Protein AF-A0A531AUN2-F1 (afdb_monomer_lite)

Foldseek 3Di:
DVVVVVVVVCVVPPVPDPDDDDDDPPCVCCVVPCVVLLNDDPPWDFDQAPVRDGQDIGDPVCCVVQVVCSVVVNGRPDPVSVVVSVVVNVVSVVVVVVCVLCVVLCVQQVVCVVVLVLVSNLVSLVSSCVVVVPDLVSLLSNLCSCCASVVVQVPNLVSLVVLLVVLLVCQPVNLVSLQSSLCSLQVPVGPNVSHDPVSSLVSLVSSLVSNCVNPPLPDLDAQLLRRLLSNLSSCLVVPNLVVSLSSLVSSLVRLVDPDDDPPVRSCVSNVSSQQSNQQSVVAWGDDDPDIDHHDPPPPPDDDPDDD

Sequence (307 aa):
EARTKVDAWLTEKFSNLNYRIAFDYTGEMNKLWMDPSSSIGIPTSFVVDRDGHIAFIGHPAELDDVLPKVLNGSWRSSYEAKAADAKRIARNQSIARERSLTRPIYAKLRPAMQDEDWTAALLAIEEGLAVMPESYHFRQIHADLLLHKLRDIKTGLPLMRQLVEDAIDKKFEAMSWMVMALNQLFDPTIDNSHLPHDDRFAMGNELSEQILKLNPPQGDGPLKFRWYIPVAQYYYESGNKDRAIELIEVAIKSLDHPEPMPDHTKQHYLTPLLQALANYTGEPACHADICVAPQNKAFETQNAATS

pLDDT: mean 91.13, std 12.05, range [29.41, 98.81]

Secondary structure (DSSP, 8-state):
-HHHHHHHHHHHH-TT--S-----SSSHHIIIIITTTT--SSS-EEEE-TTSSEEEEE-GGGHHHHHHHHHTT-STTSHHHHHHHHHHHHHHHHHHHHHHHHHHHHHHHHHHHHTT-HHHHHHHHHHHHHH-TT-HHHHHHHHHIIIIIS--HHHHHHHHHHHHHHHHHTGGGGHHHHHHHHHHHH-TTS--TTS-HHHHHHHHHHHHHHHHHHS-TTS--TTHHHHHHHHHHHHHHTT-HHHHHHHHHHHHHHTTSSS---HHHHHHHHHHHHHHHHHHHSS-EEETTEEE-----------SS--

Radius of gyration: 25.32 Å; chains: 1; bounding box: 67×48×65 Å

Structure (mmCIF, N/CA/C/O backbone):
data_AF-A0A531AUN2-F1
#
_entry.id   AF-A0A531AUN2-F1
#
loop_
_atom_site.group_PDB
_atom_site.id
_atom_site.type_symbol
_atom_site.label_atom_id
_atom_site.label_alt_id
_atom_site.label_comp_id
_atom_site.label_asym_id
_atom_site.label_entity_id
_atom_site.label_seq_id
_atom_site.pdbx_PDB_ins_code
_atom_site.Cartn_x
_atom_site.Cartn_y
_atom_site.Cartn_z
_atom_site.occupancy
_atom_site.B_iso_or_equiv
_atom_site.auth_seq_id
_atom_site.auth_comp_id
_atom_site.auth_asym_id
_atom_site.auth_atom_id
_atom_site.pdbx_PDB_model_num
ATOM 1 N N . GLU A 1 1 ? -3.767 -23.428 -28.975 1.00 84.06 1 GLU A N 1
ATOM 2 C CA . GLU A 1 1 ? -4.655 -22.660 -28.076 1.00 84.06 1 GLU A CA 1
ATOM 3 C C . GLU A 1 1 ? -4.077 -21.294 -27.685 1.00 84.06 1 GLU A C 1
ATOM 5 O O . GLU A 1 1 ? -4.699 -20.291 -28.002 1.00 84.06 1 GLU A O 1
ATOM 10 N N . ALA A 1 2 ? -2.890 -21.215 -27.064 1.00 88.00 2 ALA A N 1
ATOM 11 C CA . ALA A 1 2 ? -2.325 -19.941 -26.588 1.00 88.00 2 ALA A CA 1
ATOM 12 C C . ALA A 1 2 ? -2.120 -18.879 -27.689 1.00 88.00 2 ALA A C 1
ATOM 14 O O . ALA A 1 2 ? -2.574 -17.751 -27.531 1.00 88.00 2 ALA A O 1
ATOM 15 N N . ARG A 1 3 ? -1.518 -19.245 -28.832 1.00 89.44 3 ARG A N 1
ATOM 16 C CA . ARG A 1 3 ? -1.349 -18.327 -29.975 1.00 89.44 3 ARG A CA 1
ATOM 17 C C . ARG A 1 3 ? -2.686 -17.770 -30.474 1.00 89.44 3 ARG A C 1
ATOM 19 O O . ARG A 1 3 ? -2.818 -16.568 -30.622 1.00 89.44 3 ARG A O 1
ATOM 26 N N . THR A 1 4 ? -3.694 -18.626 -30.637 1.00 92.62 4 THR A N 1
ATOM 27 C CA . THR A 1 4 ? -5.041 -18.217 -31.068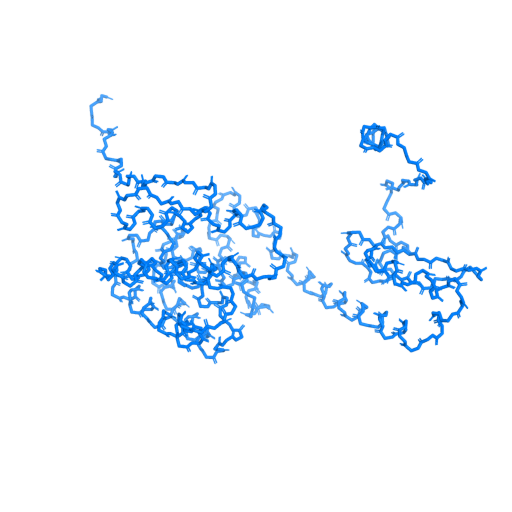 1.00 92.62 4 THR A CA 1
ATOM 28 C C . THR A 1 4 ? -5.669 -17.195 -30.118 1.00 92.62 4 THR A C 1
ATOM 30 O O . THR A 1 4 ? -6.313 -16.258 -30.575 1.00 92.62 4 THR A O 1
ATOM 33 N N . LYS A 1 5 ? -5.456 -17.338 -28.800 1.00 92.50 5 LYS A N 1
ATOM 34 C CA . LYS A 1 5 ? -5.916 -16.354 -27.804 1.00 92.50 5 LYS A CA 1
ATOM 35 C C . LYS A 1 5 ? -5.206 -15.008 -27.963 1.00 92.50 5 LYS A C 1
ATOM 37 O O . LYS A 1 5 ? -5.863 -13.975 -27.892 1.00 92.50 5 LYS A O 1
ATOM 42 N N . VAL A 1 6 ? -3.893 -15.018 -28.203 1.00 90.56 6 VAL A N 1
ATOM 43 C CA . VAL A 1 6 ? -3.118 -13.792 -28.461 1.00 90.56 6 VAL A CA 1
ATOM 44 C C . VAL A 1 6 ? -3.586 -13.115 -29.748 1.00 90.56 6 VAL A C 1
ATOM 46 O O . VAL A 1 6 ? -3.849 -11.920 -29.730 1.00 90.56 6 VAL A O 1
ATOM 49 N N . ASP A 1 7 ? -3.766 -13.867 -30.833 1.00 89.94 7 ASP A N 1
ATOM 50 C CA . ASP A 1 7 ? -4.209 -13.323 -32.122 1.00 89.94 7 ASP A CA 1
ATOM 51 C C . ASP A 1 7 ? -5.606 -12.683 -32.021 1.00 89.94 7 ASP A C 1
ATOM 53 O O . ASP A 1 7 ? -5.831 -11.581 -32.529 1.00 89.94 7 ASP A O 1
ATOM 57 N N . ALA A 1 8 ? -6.534 -13.340 -31.315 1.00 92.56 8 ALA A N 1
ATOM 58 C CA . ALA A 1 8 ? -7.863 -12.795 -31.045 1.00 92.56 8 ALA A CA 1
ATOM 59 C C . ALA A 1 8 ? -7.787 -11.499 -30.223 1.00 92.56 8 ALA A C 1
ATOM 61 O O . ALA A 1 8 ? -8.400 -10.499 -30.594 1.00 92.56 8 ALA A O 1
ATOM 62 N N . TRP A 1 9 ? -6.983 -11.489 -29.155 1.00 92.06 9 TRP A N 1
ATOM 63 C CA . TRP A 1 9 ? -6.788 -10.311 -28.310 1.00 92.06 9 TRP A CA 1
ATOM 64 C C . TRP A 1 9 ? -6.162 -9.137 -29.074 1.00 92.06 9 TRP A C 1
ATOM 66 O O . TRP A 1 9 ? -6.610 -8.003 -28.929 1.00 92.06 9 TRP A O 1
ATOM 76 N N . LEU A 1 10 ? -5.167 -9.396 -29.928 1.00 90.81 10 LEU A N 1
ATOM 77 C CA . LEU A 1 10 ? -4.550 -8.372 -30.775 1.00 90.81 10 LEU A CA 1
ATOM 78 C C . LEU A 1 10 ? -5.550 -7.788 -31.775 1.00 90.81 10 LEU A C 1
ATOM 80 O O . LEU A 1 10 ? -5.600 -6.574 -31.937 1.00 90.81 10 LEU A O 1
ATOM 84 N N . THR A 1 11 ? -6.371 -8.637 -32.397 1.00 89.00 11 THR A N 1
ATOM 85 C CA . THR A 1 11 ? -7.409 -8.202 -33.346 1.00 89.00 11 THR A CA 1
ATOM 86 C C . THR A 1 11 ? -8.459 -7.326 -32.662 1.00 89.00 11 THR A C 1
ATOM 88 O O . THR A 1 11 ? -8.881 -6.317 -33.221 1.00 89.00 11 THR A O 1
ATOM 91 N N . GLU A 1 12 ? -8.861 -7.688 -31.441 1.00 92.62 12 GLU A N 1
ATOM 92 C CA . GLU A 1 12 ? -9.847 -6.940 -30.660 1.00 92.62 12 GLU A CA 1
ATOM 93 C C . GLU A 1 12 ? -9.293 -5.602 -30.146 1.00 92.62 12 GLU A C 1
ATOM 95 O O . GLU A 1 12 ? -9.964 -4.576 -30.240 1.00 92.62 12 GLU A O 1
ATOM 100 N N . LYS A 1 13 ? -8.080 -5.600 -29.575 1.00 91.06 13 LYS A N 1
ATOM 101 C CA . LYS A 1 13 ? -7.521 -4.425 -28.885 1.00 91.06 13 LYS A CA 1
ATOM 102 C C . LYS A 1 13 ? -6.736 -3.486 -29.795 1.00 91.06 13 LYS A C 1
ATOM 104 O O . LYS A 1 13 ? -6.626 -2.304 -29.480 1.00 91.06 13 LYS A O 1
ATOM 109 N N . PHE A 1 14 ? -6.194 -3.986 -30.903 1.00 87.50 14 PHE A N 1
ATOM 110 C CA . PHE A 1 14 ? -5.303 -3.229 -31.779 1.00 87.50 14 PHE A CA 1
ATOM 111 C C . PHE A 1 14 ? -5.610 -3.494 -33.256 1.00 87.50 14 PHE A C 1
ATOM 113 O O . PHE A 1 14 ? -4.821 -4.091 -33.988 1.00 87.50 14 PHE A O 1
ATOM 120 N N . SER A 1 15 ? -6.745 -2.974 -33.725 1.00 81.50 15 SER A N 1
ATOM 121 C CA . SER A 1 15 ? -7.186 -3.127 -35.118 1.00 81.50 15 SER A CA 1
ATOM 122 C C . SER A 1 15 ? -6.219 -2.530 -36.158 1.00 81.50 15 SER A C 1
ATOM 124 O O . SER A 1 15 ? -6.295 -2.890 -37.327 1.00 81.50 15 SER A O 1
ATOM 126 N N . ASN A 1 16 ? -5.302 -1.644 -35.739 1.00 84.69 16 ASN A N 1
ATOM 127 C CA . ASN A 1 16 ? -4.365 -0.907 -36.599 1.00 84.69 16 ASN A CA 1
ATOM 128 C C . ASN A 1 16 ? -2.884 -1.120 -36.207 1.00 84.69 16 ASN A C 1
ATOM 130 O O . ASN A 1 16 ? -2.108 -0.165 -36.159 1.00 84.69 16 ASN A O 1
ATOM 134 N N . LEU A 1 17 ? -2.473 -2.353 -35.893 1.00 82.62 17 LEU A N 1
ATOM 135 C CA . LEU A 1 17 ? -1.061 -2.673 -35.628 1.00 82.62 17 LEU A CA 1
ATOM 136 C C . LEU A 1 17 ? -0.179 -2.377 -36.848 1.00 82.62 17 LEU A C 1
ATOM 138 O O . LEU A 1 17 ? -0.342 -2.972 -37.910 1.00 82.62 17 LEU A O 1
ATOM 142 N N . ASN A 1 18 ? 0.802 -1.491 -36.677 1.00 87.00 18 ASN A N 1
ATOM 143 C CA . ASN A 1 18 ? 1.755 -1.103 -37.721 1.00 87.00 18 ASN A CA 1
ATOM 144 C C . ASN A 1 18 ? 3.151 -1.733 -37.543 1.00 87.00 18 ASN A C 1
ATOM 146 O O . ASN A 1 18 ? 4.083 -1.382 -38.265 1.00 87.00 18 ASN A O 1
ATOM 150 N N . TYR A 1 19 ? 3.305 -2.671 -36.606 1.00 85.31 19 TYR A N 1
ATOM 151 C CA . TYR A 1 19 ? 4.543 -3.414 -36.370 1.00 85.31 19 TYR A CA 1
ATOM 152 C C . TYR A 1 19 ? 4.280 -4.915 -36.237 1.00 85.31 19 TYR A C 1
ATOM 154 O O . TYR A 1 19 ? 3.175 -5.364 -35.934 1.00 85.31 19 TYR A O 1
ATOM 162 N N . ARG A 1 20 ? 5.322 -5.713 -36.494 1.00 89.38 20 ARG A N 1
ATOM 163 C CA . ARG A 1 20 ? 5.255 -7.175 -36.394 1.00 89.38 20 ARG A CA 1
ATOM 164 C C . ARG A 1 20 ? 5.320 -7.599 -34.934 1.00 89.38 20 ARG A C 1
ATOM 166 O O . ARG A 1 20 ? 6.174 -7.120 -34.193 1.00 89.38 20 ARG A O 1
ATOM 173 N N . ILE A 1 21 ? 4.475 -8.553 -34.561 1.00 88.88 21 ILE A N 1
ATOM 174 C CA . ILE A 1 21 ? 4.482 -9.162 -33.233 1.00 88.88 21 ILE A CA 1
ATOM 175 C C . ILE A 1 21 ? 4.991 -10.594 -33.351 1.00 88.88 21 ILE A C 1
ATOM 177 O O . ILE A 1 21 ? 4.499 -11.384 -34.158 1.00 88.88 21 ILE A O 1
ATOM 181 N N . ALA A 1 22 ? 5.991 -10.918 -32.537 1.00 89.06 22 ALA A N 1
ATOM 182 C CA . ALA A 1 22 ? 6.443 -12.282 -32.312 1.00 89.06 22 ALA A CA 1
ATOM 183 C C . ALA A 1 22 ? 5.878 -12.792 -30.981 1.00 89.06 22 ALA A C 1
ATOM 185 O O . ALA A 1 22 ? 5.665 -12.022 -30.047 1.00 89.06 22 ALA A O 1
ATOM 186 N N . PHE A 1 23 ? 5.645 -14.099 -30.901 1.00 90.12 23 PHE A N 1
ATOM 187 C CA . PHE A 1 23 ? 5.099 -14.759 -29.720 1.00 90.12 23 PHE A CA 1
ATOM 188 C C . PHE A 1 23 ? 6.003 -15.923 -29.326 1.00 90.12 23 PHE A C 1
ATOM 190 O O . PHE A 1 23 ? 6.256 -16.805 -30.148 1.00 90.12 23 PHE A O 1
ATOM 197 N N . ASP A 1 24 ? 6.450 -15.925 -28.073 1.00 90.81 24 ASP A N 1
ATOM 198 C CA . ASP A 1 24 ? 7.184 -17.025 -27.458 1.00 90.81 24 ASP A CA 1
ATOM 199 C C . ASP A 1 24 ? 6.307 -17.702 -26.399 1.00 90.81 24 ASP A C 1
ATOM 201 O O . ASP A 1 24 ? 5.941 -17.094 -25.395 1.00 90.81 24 ASP A O 1
ATOM 205 N N . TYR A 1 25 ? 5.977 -18.972 -26.631 1.00 90.00 25 TYR A N 1
ATOM 206 C CA . TYR A 1 25 ? 5.256 -19.816 -25.672 1.00 90.00 25 TYR A CA 1
ATOM 207 C C . TYR A 1 25 ? 6.188 -20.698 -24.832 1.00 90.00 25 TYR A C 1
ATOM 209 O O . TYR A 1 25 ? 5.785 -21.247 -23.812 1.00 90.00 25 TYR A O 1
ATOM 217 N N . THR A 1 26 ? 7.427 -20.866 -25.286 1.00 91.25 26 THR A N 1
ATOM 218 C CA . THR A 1 26 ? 8.419 -21.778 -24.706 1.00 91.25 26 THR A CA 1
ATOM 219 C C . THR A 1 26 ? 9.201 -21.161 -23.548 1.00 91.25 26 THR A C 1
ATOM 221 O O . THR A 1 26 ? 9.809 -21.886 -22.761 1.00 91.25 26 THR A O 1
ATOM 224 N N . GLY A 1 27 ? 9.159 -19.832 -23.417 1.00 90.19 27 GLY A N 1
ATOM 225 C CA . GLY A 1 27 ? 9.903 -19.080 -22.406 1.00 90.19 27 GLY A CA 1
ATOM 226 C C . GLY A 1 27 ? 11.381 -18.900 -22.757 1.00 90.19 27 GLY A C 1
ATOM 227 O O . GLY A 1 27 ? 12.173 -18.498 -21.903 1.00 90.19 27 GLY A O 1
ATOM 228 N N . GLU A 1 28 ? 11.766 -19.188 -23.999 1.00 93.44 28 GLU A N 1
ATOM 229 C CA . GLU A 1 28 ? 13.132 -19.033 -24.493 1.00 93.44 28 GLU A CA 1
ATOM 230 C C . GLU A 1 28 ? 13.556 -17.563 -24.519 1.00 93.44 28 GLU A C 1
ATOM 232 O O . GLU A 1 28 ? 14.693 -17.253 -24.180 1.00 93.44 28 GLU A O 1
ATOM 237 N N . MET A 1 29 ? 12.642 -16.629 -24.797 1.00 91.25 29 MET A N 1
ATOM 238 C CA . MET A 1 29 ? 12.935 -15.197 -24.702 1.00 91.25 29 MET A CA 1
ATOM 239 C C . MET A 1 29 ? 13.234 -14.784 -23.261 1.00 91.25 29 MET A C 1
ATOM 241 O O . MET A 1 29 ? 14.128 -13.976 -23.026 1.00 91.25 29 MET A O 1
ATOM 245 N N . ASN A 1 30 ? 12.553 -15.373 -22.274 1.00 90.31 30 ASN A N 1
ATOM 246 C CA . ASN A 1 30 ? 12.884 -15.100 -20.880 1.00 90.31 30 ASN A CA 1
ATOM 247 C C . ASN A 1 30 ? 14.304 -15.588 -20.543 1.00 90.31 30 ASN A C 1
ATOM 249 O O . ASN A 1 30 ? 15.112 -14.821 -20.029 1.00 90.31 30 ASN A O 1
ATOM 253 N N . LYS A 1 31 ? 14.635 -16.833 -20.901 1.00 91.75 31 LYS A N 1
ATOM 254 C CA . LYS A 1 31 ? 15.943 -17.433 -20.587 1.00 91.75 31 LYS A CA 1
ATOM 255 C C . LYS A 1 31 ? 17.111 -16.810 -21.349 1.00 91.75 31 LYS A C 1
ATOM 257 O O . LYS A 1 31 ? 18.198 -16.684 -20.800 1.00 91.75 31 LYS A O 1
ATOM 262 N N . LEU A 1 32 ? 16.921 -16.492 -22.628 1.00 93.19 32 LEU A N 1
ATOM 263 C CA . LEU A 1 32 ? 18.005 -16.069 -23.521 1.00 93.19 32 LEU A CA 1
ATOM 264 C C . LEU A 1 32 ? 18.180 -14.550 -23.564 1.00 93.19 32 LEU A C 1
ATOM 266 O O . LEU A 1 32 ? 19.261 -14.085 -23.914 1.00 93.19 32 LEU A O 1
ATOM 270 N N . TRP A 1 33 ? 17.145 -13.782 -23.211 1.00 92.31 33 TRP A N 1
ATOM 271 C CA . TRP A 1 33 ? 17.197 -12.319 -23.235 1.00 92.31 33 TRP A CA 1
ATOM 272 C C . TRP A 1 33 ? 17.037 -11.715 -21.848 1.00 92.31 33 TRP A C 1
ATOM 274 O O . TRP A 1 33 ? 17.918 -10.976 -21.418 1.00 92.31 33 TRP A O 1
ATOM 284 N N . MET A 1 34 ? 15.954 -12.040 -21.136 1.00 92.00 34 MET A N 1
ATOM 285 C CA . MET A 1 34 ? 15.626 -11.376 -19.868 1.00 92.00 34 MET A CA 1
ATOM 286 C C . MET A 1 34 ? 16.611 -11.727 -18.749 1.00 92.00 34 MET A C 1
ATOM 288 O O . MET A 1 34 ? 17.132 -10.820 -18.094 1.00 92.00 34 MET A O 1
ATOM 292 N N . ASP A 1 35 ? 16.904 -13.017 -18.554 1.00 89.62 35 ASP A N 1
ATOM 293 C CA . ASP A 1 35 ? 17.814 -13.457 -17.491 1.00 89.62 35 ASP A CA 1
ATOM 294 C C . ASP A 1 35 ? 19.244 -12.907 -17.708 1.00 89.62 35 ASP A C 1
ATOM 296 O O . ASP A 1 35 ? 19.774 -12.266 -16.792 1.00 89.62 35 ASP A O 1
ATOM 300 N N . PRO A 1 36 ? 19.867 -13.027 -18.905 1.00 92.12 36 PRO A N 1
ATOM 301 C CA . PRO A 1 36 ? 21.216 -12.510 -19.140 1.00 92.12 36 PRO A CA 1
ATOM 302 C C . PRO A 1 36 ? 21.294 -10.984 -19.073 1.00 92.12 36 PRO A C 1
ATOM 304 O O . PRO A 1 36 ? 22.311 -10.440 -18.643 1.00 92.12 36 PRO A O 1
ATOM 307 N N . SER A 1 37 ? 20.223 -10.269 -19.439 1.00 91.88 37 SER A N 1
ATOM 308 C CA . SER A 1 37 ? 20.186 -8.809 -19.335 1.00 91.88 37 SER A CA 1
ATOM 309 C C . SER A 1 37 ? 19.903 -8.301 -17.922 1.00 91.88 37 SER A C 1
ATOM 311 O O . SER A 1 37 ? 19.806 -7.085 -17.732 1.00 91.88 37 SER A O 1
ATOM 313 N N . SER A 1 38 ? 19.737 -9.186 -16.930 1.00 89.75 38 SER A N 1
ATOM 314 C CA . SER A 1 38 ? 19.253 -8.835 -15.588 1.00 89.75 38 SER A CA 1
ATOM 315 C C . SER A 1 38 ? 17.926 -8.065 -15.636 1.00 89.75 38 SER A C 1
ATOM 317 O O . SER A 1 38 ? 17.735 -7.116 -14.880 1.00 89.75 38 SER A O 1
ATOM 319 N N . SER A 1 39 ? 17.020 -8.398 -16.557 1.00 90.44 39 SER A N 1
ATOM 320 C CA . SER A 1 39 ? 15.706 -7.753 -16.682 1.00 90.44 39 SER A CA 1
ATOM 321 C C . SER A 1 39 ? 14.644 -8.564 -15.943 1.00 90.44 39 SER A C 1
ATOM 323 O O . SER A 1 39 ? 14.504 -9.759 -16.157 1.00 90.44 39 SER A O 1
ATOM 325 N N . ILE A 1 40 ? 13.895 -7.912 -15.051 1.00 83.62 40 ILE A N 1
ATOM 326 C CA . ILE A 1 40 ? 13.055 -8.596 -14.043 1.00 83.62 40 ILE A CA 1
ATOM 327 C C . ILE A 1 40 ? 11.558 -8.250 -14.165 1.00 83.62 40 ILE A C 1
ATOM 329 O O . ILE A 1 40 ? 10.710 -8.858 -13.500 1.00 83.62 40 ILE A O 1
ATOM 333 N N . GLY A 1 41 ? 11.218 -7.260 -14.995 1.00 82.44 41 GLY A N 1
ATOM 334 C CA . GLY A 1 41 ? 9.868 -6.715 -15.121 1.00 82.44 41 GLY A CA 1
ATOM 335 C C . GLY A 1 41 ? 9.413 -6.558 -16.569 1.00 82.44 41 GLY A C 1
ATOM 336 O O . GLY A 1 41 ? 10.220 -6.494 -17.493 1.00 82.44 41 GLY A O 1
ATOM 337 N N . ILE A 1 42 ? 8.097 -6.483 -16.744 1.00 86.56 42 ILE A N 1
ATOM 338 C CA . ILE A 1 42 ? 7.427 -6.187 -18.012 1.00 86.56 42 ILE A CA 1
ATOM 339 C C . ILE A 1 42 ? 6.660 -4.865 -17.816 1.00 86.56 42 ILE A C 1
ATOM 341 O O . ILE A 1 42 ? 6.071 -4.692 -16.746 1.00 86.56 42 ILE A O 1
ATOM 345 N N . PRO A 1 43 ? 6.644 -3.952 -18.806 1.00 92.00 43 PRO A N 1
ATOM 346 C CA . PRO A 1 43 ? 7.308 -4.062 -20.108 1.00 92.00 43 PRO A CA 1
ATOM 347 C C . PRO A 1 43 ? 8.816 -3.745 -20.055 1.00 92.00 43 PRO A C 1
ATOM 349 O O . PRO A 1 43 ? 9.259 -2.903 -19.279 1.00 92.00 43 PRO A O 1
ATOM 352 N N . THR A 1 44 ? 9.595 -4.418 -20.909 1.00 94.19 44 THR A N 1
ATOM 353 C CA . THR A 1 44 ? 11.027 -4.155 -21.144 1.00 94.19 44 THR A CA 1
ATOM 354 C C . THR A 1 44 ? 11.276 -4.090 -22.648 1.00 94.19 44 THR A C 1
ATOM 356 O O . THR A 1 44 ? 10.863 -4.983 -23.386 1.00 94.19 44 THR A O 1
ATOM 359 N N . SER A 1 45 ? 11.975 -3.051 -23.089 1.00 94.94 45 SER A N 1
ATOM 360 C CA . SER A 1 45 ? 12.399 -2.832 -24.468 1.00 94.94 45 SER A CA 1
ATOM 361 C C . SER A 1 45 ? 13.872 -3.174 -24.642 1.00 94.94 45 SER A C 1
ATOM 363 O O . SER A 1 45 ? 14.685 -2.863 -23.774 1.00 94.94 45 SER A O 1
ATOM 365 N N . PHE A 1 46 ? 14.212 -3.743 -25.797 1.00 95.94 46 PHE A N 1
ATOM 366 C CA . PHE A 1 46 ? 15.582 -3.908 -26.280 1.00 95.94 46 PHE A CA 1
ATOM 367 C C . PHE A 1 46 ? 15.704 -3.151 -27.602 1.00 95.94 46 PHE A C 1
ATOM 369 O O . PHE A 1 46 ? 14.933 -3.402 -28.528 1.00 95.94 46 PHE A O 1
ATOM 376 N N . VAL A 1 47 ? 16.652 -2.222 -27.698 1.00 96.06 47 VAL A N 1
ATOM 377 C CA . VAL A 1 47 ? 16.912 -1.461 -28.928 1.00 96.06 47 VAL A CA 1
ATOM 378 C C . VAL A 1 47 ? 18.190 -1.981 -29.560 1.00 96.06 47 VAL A C 1
ATOM 380 O O . VAL A 1 47 ? 19.247 -1.953 -28.931 1.00 96.06 47 VAL A O 1
ATOM 383 N N . VAL A 1 48 ? 18.088 -2.423 -30.811 1.00 95.00 48 VAL A N 1
ATOM 384 C CA . VAL A 1 48 ? 19.229 -2.793 -31.654 1.00 95.00 48 VAL A CA 1
ATOM 385 C C . VAL A 1 48 ? 19.539 -1.615 -32.575 1.00 95.00 48 VAL A C 1
ATOM 387 O O . VAL A 1 48 ? 18.639 -1.108 -33.245 1.00 95.00 48 VAL A O 1
ATOM 390 N N . ASP A 1 49 ? 20.786 -1.151 -32.590 1.00 94.38 49 ASP A N 1
ATOM 391 C CA . ASP A 1 49 ? 21.210 -0.051 -33.458 1.00 94.38 49 ASP A CA 1
ATOM 392 C C . ASP A 1 49 ? 21.573 -0.505 -34.883 1.00 94.38 49 ASP A C 1
ATOM 394 O O . ASP A 1 49 ? 21.512 -1.683 -35.237 1.00 94.38 49 ASP A O 1
ATOM 398 N N . ARG A 1 50 ? 21.967 0.462 -35.721 1.00 92.75 50 ARG A N 1
ATOM 399 C CA . ARG A 1 50 ? 22.357 0.239 -37.123 1.00 92.75 50 ARG A CA 1
ATOM 400 C C . ARG A 1 50 ? 23.539 -0.716 -37.310 1.00 92.75 50 ARG A C 1
ATOM 402 O O . ARG A 1 50 ? 23.679 -1.271 -38.393 1.00 92.75 50 ARG A O 1
ATOM 409 N N . ASP A 1 51 ? 24.374 -0.881 -36.286 1.00 92.50 51 ASP A N 1
ATOM 410 C CA . ASP A 1 51 ? 25.546 -1.754 -36.333 1.00 92.50 51 ASP A CA 1
ATOM 411 C C . ASP A 1 51 ? 25.200 -3.163 -35.817 1.00 92.50 51 ASP A C 1
ATOM 413 O O . ASP A 1 51 ? 26.092 -3.994 -35.664 1.00 92.50 51 ASP A O 1
ATOM 417 N N . GLY A 1 52 ? 23.926 -3.432 -35.506 1.00 93.94 52 GLY A N 1
ATOM 418 C CA . GLY A 1 52 ? 23.463 -4.716 -34.987 1.00 93.94 52 GLY A CA 1
ATOM 419 C C . GLY A 1 52 ? 23.759 -4.938 -33.502 1.00 93.94 52 GLY A C 1
ATOM 420 O O . GLY A 1 52 ? 23.663 -6.072 -33.036 1.00 93.94 52 GLY A O 1
ATOM 421 N N . HIS A 1 53 ? 24.108 -3.891 -32.747 1.00 93.81 53 HIS A N 1
ATOM 422 C CA . HIS A 1 53 ? 24.415 -4.001 -31.318 1.00 93.81 53 HIS A CA 1
ATOM 423 C C . HIS A 1 53 ? 23.227 -3.572 -30.456 1.00 93.81 53 HIS A C 1
ATOM 425 O O . HIS A 1 53 ? 22.447 -2.701 -30.840 1.00 93.81 53 HIS A O 1
ATOM 431 N N . ILE A 1 54 ? 23.110 -4.144 -29.254 1.00 94.62 54 ILE A N 1
ATOM 432 C CA . ILE A 1 54 ? 22.151 -3.663 -28.254 1.00 94.62 54 ILE A CA 1
ATOM 433 C C . ILE A 1 54 ? 22.607 -2.286 -27.769 1.00 94.62 54 ILE A C 1
ATOM 435 O O . ILE A 1 54 ? 23.634 -2.156 -27.105 1.00 94.62 54 ILE A O 1
ATOM 439 N N . ALA A 1 55 ? 21.837 -1.259 -28.111 1.00 96.06 55 ALA A N 1
ATOM 440 C CA . ALA A 1 55 ? 22.095 0.120 -27.722 1.00 96.06 55 ALA A CA 1
ATOM 441 C C . ALA A 1 55 ? 21.355 0.515 -26.439 1.00 96.06 55 ALA A C 1
ATOM 443 O O . ALA A 1 55 ? 21.791 1.430 -25.745 1.00 96.06 55 ALA A O 1
ATOM 444 N N . PHE A 1 56 ? 20.248 -0.153 -26.110 1.00 96.69 56 PHE A N 1
ATOM 445 C CA . PHE A 1 56 ? 19.465 0.141 -24.911 1.00 96.69 56 PHE A CA 1
ATOM 446 C C . PHE A 1 56 ? 18.652 -1.067 -24.445 1.00 96.69 56 PHE A C 1
ATOM 448 O O . PHE A 1 56 ? 18.123 -1.821 -25.264 1.00 96.69 56 PHE A O 1
ATOM 455 N N . ILE A 1 57 ? 18.526 -1.200 -23.123 1.00 96.44 57 ILE A N 1
ATOM 456 C CA . ILE A 1 57 ? 17.606 -2.109 -22.438 1.00 96.44 57 ILE A CA 1
ATOM 457 C C . ILE A 1 57 ? 16.925 -1.295 -21.337 1.00 96.44 57 ILE A C 1
ATOM 459 O O . ILE A 1 57 ? 17.624 -0.713 -20.512 1.00 96.44 57 ILE A O 1
ATOM 463 N N . GLY A 1 58 ? 15.595 -1.255 -21.286 1.00 94.19 58 GLY A N 1
ATOM 464 C CA . GLY A 1 58 ? 14.888 -0.465 -20.269 1.00 94.19 58 GLY A CA 1
ATOM 465 C C . GLY A 1 58 ? 13.387 -0.355 -20.503 1.00 94.19 58 GLY A C 1
ATOM 466 O O . GLY A 1 58 ? 12.826 -1.111 -21.296 1.00 94.19 58 GLY A O 1
ATOM 467 N N . HIS A 1 59 ? 12.714 0.545 -19.789 1.00 93.88 59 HIS A N 1
ATOM 468 C CA . HIS A 1 59 ? 11.266 0.691 -19.903 1.00 93.88 59 HIS A CA 1
ATOM 469 C C . HIS A 1 59 ? 10.895 1.390 -21.228 1.00 93.88 59 HIS A C 1
ATOM 471 O O . HIS A 1 59 ? 11.567 2.345 -21.616 1.00 93.88 59 HIS A O 1
ATOM 477 N N . PRO A 1 60 ? 9.814 0.987 -21.929 1.00 93.44 60 PRO A N 1
ATOM 478 C CA . PRO A 1 60 ? 9.411 1.622 -23.187 1.00 93.44 60 PRO A CA 1
ATOM 479 C C . PRO A 1 60 ? 9.169 3.133 -23.097 1.00 93.44 60 PRO A C 1
ATOM 481 O O . PRO A 1 60 ? 9.384 3.831 -24.077 1.00 93.44 60 PRO A O 1
ATOM 484 N N . ALA A 1 61 ? 8.760 3.643 -21.932 1.00 94.12 61 ALA A N 1
ATOM 485 C CA . ALA A 1 61 ? 8.559 5.083 -21.721 1.00 94.12 61 ALA A CA 1
ATOM 486 C C . ALA A 1 61 ? 9.849 5.916 -21.860 1.00 94.12 61 ALA A C 1
ATOM 488 O O . ALA A 1 61 ? 9.771 7.123 -22.029 1.00 94.12 61 ALA A O 1
ATOM 489 N N . GLU A 1 62 ? 11.025 5.289 -21.794 1.00 94.44 62 GLU A N 1
ATOM 490 C CA . GLU A 1 62 ? 12.321 5.960 -21.967 1.00 94.44 62 GLU A CA 1
ATOM 491 C C . GLU A 1 62 ? 12.718 6.077 -23.454 1.00 94.44 62 GLU A C 1
ATOM 493 O O . GLU A 1 62 ? 13.710 6.723 -23.791 1.00 94.44 62 GLU A O 1
ATOM 498 N N . LEU A 1 63 ? 11.980 5.433 -24.369 1.00 95.75 63 LEU A N 1
ATOM 499 C CA . LEU A 1 63 ? 12.376 5.348 -25.777 1.00 95.75 63 LEU A CA 1
ATOM 500 C C . LEU A 1 63 ? 12.322 6.692 -26.508 1.00 95.75 63 LEU A C 1
ATOM 502 O O . LEU A 1 63 ? 13.157 6.903 -27.386 1.00 95.75 63 LEU A O 1
ATOM 506 N N . ASP A 1 64 ? 11.411 7.595 -26.146 1.00 96.19 64 ASP A N 1
ATOM 507 C CA . ASP A 1 64 ? 11.313 8.919 -26.779 1.00 96.19 64 ASP A CA 1
ATOM 508 C C . ASP A 1 64 ? 12.595 9.744 -26.572 1.00 96.19 64 ASP A C 1
ATOM 510 O O . ASP A 1 64 ? 13.044 10.440 -27.486 1.00 96.19 64 ASP A O 1
ATOM 514 N N . ASP A 1 65 ? 13.253 9.578 -25.421 1.00 94.81 65 ASP A N 1
ATOM 515 C CA . ASP A 1 65 ? 14.526 10.231 -25.106 1.00 94.81 65 ASP A CA 1
ATOM 516 C C . ASP A 1 65 ? 15.730 9.503 -25.729 1.00 94.81 65 ASP A C 1
ATOM 518 O O . ASP A 1 65 ? 16.711 10.125 -26.157 1.00 94.81 65 ASP A O 1
ATOM 522 N N . VAL A 1 66 ? 15.680 8.168 -25.774 1.00 96.31 66 VAL A N 1
ATOM 523 C CA . VAL A 1 66 ? 16.810 7.320 -26.186 1.00 96.31 66 VAL A CA 1
ATOM 524 C C . VAL A 1 66 ? 16.918 7.194 -27.707 1.00 96.31 66 VAL A C 1
ATOM 526 O O . VAL A 1 66 ? 18.021 7.290 -28.256 1.00 96.31 66 VAL A O 1
ATOM 529 N N . LEU A 1 67 ? 15.807 6.988 -28.420 1.00 96.81 67 LEU A N 1
ATOM 530 C CA . LEU A 1 67 ? 15.819 6.685 -29.856 1.00 96.81 67 LEU A CA 1
ATOM 531 C C . LEU A 1 67 ? 16.487 7.778 -30.708 1.00 96.81 67 LEU A C 1
ATOM 533 O O . LEU A 1 67 ? 17.321 7.413 -31.543 1.00 96.81 67 LEU A O 1
ATOM 537 N N . PRO A 1 68 ? 16.247 9.091 -30.508 1.00 97.19 68 PRO A N 1
ATOM 538 C CA . PRO A 1 68 ? 16.945 10.130 -31.269 1.00 97.19 68 PRO A CA 1
ATOM 539 C C . PRO A 1 68 ? 18.473 10.072 -31.105 1.00 97.19 68 PRO A C 1
ATOM 541 O O . PRO A 1 68 ? 19.215 10.267 -32.071 1.00 97.19 68 PRO A O 1
ATOM 544 N N . LYS A 1 69 ? 18.954 9.744 -29.897 1.00 96.19 69 LYS A N 1
ATOM 545 C CA . LYS A 1 69 ? 20.386 9.622 -29.574 1.00 96.19 69 LYS A CA 1
ATOM 546 C C . LYS A 1 69 ? 21.004 8.351 -30.162 1.00 96.19 69 LYS A C 1
ATOM 548 O O . LYS A 1 69 ? 22.168 8.339 -30.564 1.00 96.19 69 LYS A O 1
ATOM 553 N N . VAL A 1 70 ? 20.234 7.267 -30.243 1.00 96.69 70 VAL A N 1
ATOM 554 C CA . VAL A 1 70 ? 20.652 6.050 -30.955 1.00 96.69 70 VAL A CA 1
ATOM 555 C C . VAL A 1 70 ? 20.745 6.334 -32.457 1.00 96.69 70 VAL A C 1
ATOM 557 O O . VAL A 1 70 ? 21.756 6.023 -33.087 1.00 96.69 70 VAL A O 1
ATOM 560 N N . LEU A 1 71 ? 19.738 7.004 -33.026 1.00 95.25 71 LEU A N 1
ATOM 561 C CA . LEU A 1 71 ? 19.674 7.347 -34.448 1.00 95.25 71 LEU A CA 1
ATOM 562 C C . LEU A 1 71 ? 20.745 8.347 -34.887 1.00 95.25 71 LEU A C 1
ATOM 564 O O . LEU A 1 71 ? 21.163 8.308 -36.037 1.00 95.25 71 LEU A O 1
ATOM 568 N N . ASN A 1 72 ? 21.239 9.230 -34.027 1.00 94.56 72 ASN A N 1
ATOM 569 C CA . ASN A 1 72 ? 22.357 10.110 -34.388 1.00 94.56 72 ASN A CA 1
ATOM 570 C C . ASN A 1 72 ? 23.737 9.513 -34.032 1.00 94.56 72 ASN A C 1
ATOM 572 O O . ASN A 1 72 ? 24.761 10.119 -34.331 1.00 94.56 72 ASN A O 1
ATOM 576 N N . GLY A 1 73 ? 23.778 8.306 -33.451 1.00 92.94 73 GLY A N 1
ATOM 577 C CA . GLY A 1 73 ? 25.008 7.596 -33.085 1.00 92.94 73 GLY A CA 1
ATOM 578 C C . GLY A 1 73 ? 25.683 8.086 -31.799 1.00 92.94 73 GLY A C 1
ATOM 579 O O . GLY A 1 73 ? 26.751 7.583 -31.457 1.00 92.94 73 GLY A O 1
ATOM 580 N N . SER A 1 74 ? 25.084 9.033 -31.069 1.00 94.81 74 SER A N 1
ATOM 581 C CA . SER A 1 74 ? 25.664 9.581 -29.834 1.00 94.81 74 SER A CA 1
ATOM 582 C C . SER A 1 74 ? 25.429 8.705 -28.601 1.00 94.81 74 SER A C 1
ATOM 584 O O . SER A 1 74 ? 26.132 8.870 -27.609 1.00 94.81 74 SER A O 1
ATOM 586 N N . TRP A 1 75 ? 24.485 7.756 -28.644 1.00 95.69 75 TRP A N 1
ATOM 587 C CA . TRP A 1 75 ? 24.073 7.003 -27.455 1.00 95.69 75 TRP A CA 1
ATOM 588 C C . TRP A 1 75 ? 25.053 5.909 -27.014 1.00 95.69 75 TRP A C 1
ATOM 590 O O . TRP A 1 75 ? 25.560 5.971 -25.896 1.00 95.69 75 TRP A O 1
ATOM 600 N N . ARG A 1 76 ? 25.336 4.909 -27.867 1.00 91.56 76 ARG A N 1
ATOM 601 C CA . ARG A 1 76 ? 25.940 3.618 -27.460 1.00 91.56 76 ARG A CA 1
ATOM 602 C C . ARG A 1 76 ? 27.213 3.754 -26.616 1.00 91.56 76 ARG A C 1
ATOM 604 O O . ARG A 1 76 ? 27.387 3.044 -25.632 1.00 91.56 76 ARG A O 1
ATOM 611 N N . SER A 1 77 ? 28.109 4.659 -26.996 1.00 91.38 77 SER A N 1
ATOM 612 C CA . SER A 1 77 ? 29.397 4.846 -26.312 1.00 91.38 77 SER A CA 1
ATOM 613 C C . SER A 1 77 ? 29.378 5.959 -25.261 1.00 91.38 77 SER A C 1
ATOM 615 O O . SER A 1 77 ? 30.410 6.208 -24.632 1.00 91.38 77 SER A O 1
ATOM 617 N N . SER A 1 78 ? 28.237 6.628 -25.072 1.00 95.94 78 SER A N 1
ATOM 618 C CA . SER A 1 78 ? 28.110 7.746 -24.140 1.00 95.94 78 SER A CA 1
ATOM 619 C C . SER A 1 78 ? 28.271 7.308 -22.688 1.00 95.94 78 SER A C 1
ATOM 621 O O . SER A 1 78 ? 28.005 6.166 -22.303 1.00 95.94 78 SER A O 1
ATOM 623 N N . TYR A 1 79 ? 28.691 8.259 -21.857 1.00 96.31 79 TYR A N 1
ATOM 624 C CA . TYR A 1 79 ? 28.665 8.091 -20.410 1.00 96.31 79 TYR A CA 1
ATOM 625 C C . TYR A 1 79 ? 27.229 7.920 -19.890 1.00 96.31 79 TYR A C 1
ATOM 627 O O . TYR A 1 79 ? 26.997 7.099 -19.007 1.00 96.31 79 TYR A O 1
ATOM 635 N N . GLU A 1 80 ? 26.271 8.641 -20.480 1.00 95.38 80 GLU A N 1
ATOM 636 C CA . GLU A 1 80 ? 24.850 8.582 -20.123 1.00 95.38 80 GLU A CA 1
ATOM 637 C C . GLU A 1 80 ? 24.290 7.158 -20.257 1.00 95.38 80 GLU A C 1
ATOM 639 O O . GLU A 1 80 ? 23.768 6.615 -19.285 1.00 95.38 80 GLU A O 1
ATOM 644 N N . ALA A 1 81 ? 24.485 6.515 -21.414 1.00 95.06 81 ALA A N 1
ATOM 645 C CA . ALA A 1 81 ? 24.017 5.152 -21.664 1.00 95.06 81 ALA A CA 1
ATOM 646 C C . ALA A 1 81 ? 24.631 4.137 -20.687 1.00 95.06 81 ALA A C 1
ATOM 648 O O . ALA A 1 81 ? 23.922 3.309 -20.115 1.00 95.06 81 ALA A O 1
ATOM 649 N N . LYS A 1 82 ? 25.946 4.229 -20.445 1.00 95.50 82 LYS A N 1
ATOM 650 C CA . LYS A 1 82 ? 26.654 3.341 -19.509 1.00 95.50 82 LYS A CA 1
ATOM 651 C C . LYS A 1 82 ? 26.165 3.517 -18.073 1.00 95.50 82 LYS A C 1
ATOM 653 O O . LYS A 1 82 ? 25.982 2.530 -17.366 1.00 95.50 82 LYS A O 1
ATOM 658 N N . ALA A 1 83 ? 25.947 4.758 -17.641 1.00 95.69 83 ALA A N 1
ATOM 659 C CA . ALA A 1 83 ? 25.440 5.056 -16.307 1.00 95.69 83 ALA A CA 1
ATOM 660 C C . ALA A 1 83 ? 23.992 4.571 -16.130 1.00 95.69 83 ALA A C 1
ATOM 662 O O . ALA A 1 83 ? 23.667 3.983 -15.096 1.00 95.69 83 ALA A O 1
ATOM 663 N N . ALA A 1 84 ? 23.138 4.771 -17.140 1.00 93.62 84 ALA A N 1
ATOM 664 C CA . ALA A 1 84 ? 21.760 4.290 -17.139 1.00 93.62 84 ALA A CA 1
ATOM 665 C C . ALA A 1 84 ? 21.696 2.757 -17.051 1.00 93.62 84 ALA A C 1
ATOM 667 O O . ALA A 1 84 ? 20.989 2.221 -16.194 1.00 93.62 84 ALA A O 1
ATOM 668 N N . ASP A 1 85 ? 22.488 2.047 -17.861 1.00 94.69 85 ASP A N 1
ATOM 669 C CA . ASP A 1 85 ? 22.511 0.583 -17.854 1.00 94.69 85 ASP A CA 1
ATOM 670 C C . ASP A 1 85 ? 23.093 0.017 -16.548 1.00 94.69 85 ASP A C 1
ATOM 672 O O . ASP A 1 85 ? 22.501 -0.877 -15.943 1.00 94.69 85 ASP A O 1
ATOM 676 N N . ALA A 1 86 ? 24.176 0.603 -16.025 1.00 95.06 86 ALA A N 1
ATOM 677 C CA . ALA A 1 86 ? 24.728 0.218 -14.725 1.00 95.06 86 ALA A CA 1
ATOM 678 C C . ALA A 1 86 ? 23.709 0.408 -13.587 1.00 95.06 86 ALA A C 1
ATOM 680 O O . ALA A 1 86 ? 23.540 -0.478 -12.745 1.00 95.06 86 ALA A O 1
ATOM 681 N N . LYS A 1 87 ? 22.977 1.533 -13.582 1.00 94.12 87 LYS A N 1
ATOM 682 C CA . LYS A 1 87 ? 21.905 1.803 -12.610 1.00 94.12 87 LYS A CA 1
ATOM 683 C C . LYS A 1 87 ? 20.770 0.786 -12.732 1.00 94.12 87 LYS A C 1
ATOM 685 O O . LYS A 1 87 ? 20.287 0.288 -11.713 1.00 94.12 87 LYS A O 1
ATOM 690 N N . ARG A 1 88 ? 20.353 0.461 -13.958 1.00 94.12 88 ARG A N 1
ATOM 691 C CA . ARG A 1 88 ? 19.322 -0.547 -14.240 1.00 94.12 88 ARG A CA 1
ATOM 692 C C . ARG A 1 88 ? 19.738 -1.927 -13.733 1.00 94.12 88 ARG A C 1
ATOM 694 O O . ARG A 1 88 ? 18.963 -2.558 -13.017 1.00 94.12 88 ARG A O 1
ATOM 701 N N . ILE A 1 89 ? 20.954 -2.374 -14.055 1.00 94.00 89 ILE A N 1
ATOM 702 C CA . ILE A 1 89 ? 21.494 -3.668 -13.616 1.00 94.00 89 ILE A CA 1
ATOM 703 C C . ILE A 1 89 ? 21.552 -3.728 -12.090 1.00 94.00 89 ILE A C 1
ATOM 705 O O . ILE A 1 89 ? 21.025 -4.672 -11.505 1.00 94.00 89 ILE A O 1
ATOM 709 N N . ALA A 1 90 ? 22.120 -2.712 -11.433 1.00 94.12 90 ALA A N 1
ATOM 710 C CA . ALA A 1 90 ? 22.224 -2.675 -9.975 1.00 94.12 90 ALA A CA 1
ATOM 711 C C . ALA A 1 90 ? 20.844 -2.717 -9.296 1.00 94.12 90 ALA A C 1
ATOM 713 O O . ALA A 1 90 ? 20.622 -3.511 -8.377 1.00 94.12 90 ALA A O 1
ATOM 714 N N . ARG A 1 91 ? 19.885 -1.917 -9.788 1.00 92.25 91 ARG A N 1
ATOM 715 C CA . ARG A 1 91 ? 18.498 -1.921 -9.298 1.00 92.25 91 ARG A CA 1
ATOM 716 C C . ARG A 1 91 ? 17.868 -3.302 -9.442 1.00 92.25 91 ARG A C 1
ATOM 718 O O . ARG A 1 91 ? 17.297 -3.817 -8.484 1.00 92.25 91 ARG A O 1
ATOM 725 N N . ASN A 1 92 ? 17.977 -3.905 -10.620 1.00 92.25 92 ASN A N 1
ATOM 726 C CA . ASN A 1 92 ? 17.361 -5.196 -10.879 1.00 92.25 92 ASN A CA 1
ATOM 727 C C . ASN A 1 92 ? 18.027 -6.301 -10.053 1.00 92.25 92 ASN A C 1
ATOM 729 O O . ASN A 1 92 ? 17.330 -7.091 -9.433 1.00 92.25 92 ASN A O 1
ATOM 733 N N . GLN A 1 93 ? 19.350 -6.325 -9.925 1.00 91.75 93 GLN A N 1
ATOM 734 C CA . GLN A 1 93 ? 20.025 -7.288 -9.050 1.00 91.75 93 GLN A CA 1
ATOM 735 C C . GLN A 1 93 ? 19.574 -7.169 -7.587 1.00 91.75 93 GLN A C 1
ATOM 737 O O . GLN A 1 93 ? 19.413 -8.193 -6.925 1.00 91.75 93 GLN A O 1
ATOM 742 N N . SER A 1 94 ? 19.321 -5.953 -7.093 1.00 91.44 94 SER A N 1
ATOM 743 C CA . SER A 1 94 ? 18.727 -5.749 -5.765 1.00 91.44 94 SER A CA 1
ATOM 744 C C . SER A 1 94 ? 17.332 -6.381 -5.667 1.00 91.44 94 SER A C 1
ATOM 746 O O . SER A 1 94 ? 17.086 -7.209 -4.791 1.00 91.44 94 SER A O 1
ATOM 748 N N . ILE A 1 95 ? 16.454 -6.101 -6.639 1.00 90.94 95 ILE A N 1
ATOM 749 C CA . ILE A 1 95 ? 15.103 -6.684 -6.707 1.00 90.94 95 ILE A CA 1
ATOM 750 C C . ILE A 1 95 ? 15.159 -8.216 -6.826 1.00 90.94 95 ILE A C 1
ATOM 752 O O . ILE A 1 95 ? 14.349 -8.909 -6.218 1.00 90.94 95 ILE A O 1
ATOM 756 N N . ALA A 1 96 ? 16.099 -8.774 -7.596 1.00 90.44 96 ALA A N 1
ATOM 757 C CA . ALA A 1 96 ? 16.281 -10.221 -7.719 1.00 90.44 96 ALA A CA 1
ATOM 758 C C . ALA A 1 96 ? 16.628 -10.854 -6.371 1.00 90.44 96 ALA A C 1
ATOM 760 O O . ALA A 1 96 ? 16.053 -11.882 -6.013 1.00 90.44 96 ALA A O 1
ATOM 761 N N . ARG A 1 97 ? 17.549 -10.236 -5.621 1.00 91.12 97 ARG A N 1
ATOM 762 C CA . ARG A 1 97 ? 17.931 -10.690 -4.278 1.00 91.12 97 ARG A CA 1
ATOM 763 C C . ARG A 1 97 ? 16.729 -10.647 -3.342 1.00 91.12 97 ARG A C 1
ATOM 765 O O . ARG A 1 97 ? 16.405 -11.664 -2.744 1.00 91.12 97 ARG A O 1
ATOM 772 N N . GLU A 1 98 ? 16.014 -9.527 -3.294 1.00 91.19 98 GLU A N 1
ATOM 773 C CA . GLU A 1 98 ? 14.806 -9.383 -2.474 1.00 91.19 98 GLU A CA 1
ATOM 774 C C . GLU A 1 98 ? 13.729 -10.421 -2.842 1.00 91.19 98 GLU A C 1
ATOM 776 O O . GLU A 1 98 ? 13.182 -11.103 -1.973 1.00 91.19 98 GLU A O 1
ATOM 781 N N . ARG A 1 99 ? 13.463 -10.629 -4.139 1.00 90.94 99 ARG A N 1
ATOM 782 C CA . ARG A 1 99 ? 12.538 -11.671 -4.620 1.00 90.94 99 ARG A CA 1
ATOM 783 C C . ARG A 1 99 ? 13.001 -13.073 -4.242 1.00 90.94 99 ARG A C 1
ATOM 785 O O . ARG A 1 99 ? 12.171 -13.905 -3.896 1.00 90.94 99 ARG A O 1
ATOM 792 N N . SER A 1 100 ? 14.301 -13.350 -4.300 1.00 92.88 100 SER A N 1
ATOM 793 C CA . SER A 1 100 ? 14.857 -14.644 -3.898 1.00 92.88 100 SER A CA 1
ATOM 794 C C . SER A 1 100 ? 14.639 -14.921 -2.412 1.00 92.88 100 SER A C 1
ATOM 796 O O . SER A 1 100 ? 14.349 -16.059 -2.054 1.00 92.88 100 SER A O 1
ATOM 798 N N . LEU A 1 101 ? 14.762 -13.899 -1.561 1.00 93.94 101 LEU A N 1
ATOM 799 C CA . LEU A 1 101 ? 14.532 -14.017 -0.119 1.00 93.94 101 LEU A CA 1
ATOM 800 C C . LEU A 1 101 ? 13.038 -14.152 0.205 1.00 93.94 101 LEU A C 1
ATOM 802 O O . LEU A 1 101 ? 12.650 -14.952 1.049 1.00 93.94 101 LEU A O 1
ATOM 806 N N . THR A 1 102 ? 12.181 -13.412 -0.500 1.00 94.56 102 THR A N 1
ATOM 807 C CA . THR A 1 102 ? 10.738 -13.353 -0.210 1.00 94.56 102 THR A CA 1
ATOM 808 C C . THR A 1 102 ? 9.918 -14.467 -0.849 1.00 94.56 102 THR A C 1
ATOM 810 O O . THR A 1 102 ? 8.879 -14.845 -0.313 1.00 94.56 102 THR A O 1
ATOM 813 N N . ARG A 1 103 ? 10.350 -15.026 -1.985 1.00 95.50 103 ARG A N 1
ATOM 814 C CA . ARG A 1 103 ? 9.626 -16.094 -2.692 1.00 95.50 103 ARG A CA 1
ATOM 815 C C . ARG A 1 103 ? 9.296 -17.310 -1.814 1.00 95.50 103 ARG A C 1
ATOM 817 O O . ARG A 1 103 ? 8.132 -17.709 -1.849 1.00 95.50 103 ARG A O 1
ATOM 824 N N . PRO A 1 104 ? 10.234 -17.916 -1.056 1.00 97.00 104 PRO A N 1
ATOM 825 C CA . PRO A 1 104 ? 9.897 -19.050 -0.193 1.00 97.00 104 PRO A CA 1
ATOM 826 C C . PRO A 1 104 ? 8.912 -18.665 0.918 1.00 97.00 104 PRO A C 1
ATOM 828 O O . PRO A 1 104 ? 8.022 -19.449 1.231 1.00 97.00 104 PRO A O 1
ATOM 831 N N . ILE A 1 105 ? 9.011 -17.441 1.445 1.00 98.19 105 ILE A N 1
ATOM 832 C CA . ILE A 1 105 ? 8.092 -16.922 2.464 1.00 98.19 105 ILE A CA 1
ATOM 833 C C . ILE A 1 105 ? 6.677 -16.802 1.899 1.00 98.19 105 ILE A C 1
ATOM 835 O O . ILE A 1 105 ? 5.740 -17.376 2.446 1.00 98.19 105 ILE A O 1
ATOM 839 N N . TYR A 1 106 ? 6.510 -16.150 0.745 1.00 97.31 106 TYR A N 1
ATOM 840 C CA . TYR A 1 106 ? 5.198 -16.030 0.105 1.00 97.31 106 TYR A CA 1
ATOM 841 C C . TYR A 1 106 ? 4.622 -17.368 -0.363 1.00 97.31 106 TYR A C 1
ATOM 843 O O . TYR A 1 106 ? 3.402 -17.500 -0.434 1.00 97.31 106 TYR A O 1
ATOM 851 N N . ALA A 1 107 ? 5.466 -18.353 -0.684 1.00 98.00 107 ALA A N 1
ATOM 852 C CA . ALA A 1 107 ? 5.007 -19.695 -1.030 1.00 98.00 107 ALA A CA 1
ATOM 853 C C . ALA A 1 107 ? 4.325 -20.404 0.153 1.00 98.00 107 ALA A C 1
ATOM 855 O O . ALA A 1 107 ? 3.422 -21.199 -0.080 1.00 98.00 107 ALA A O 1
ATOM 856 N N . LYS A 1 108 ? 4.720 -20.088 1.395 1.00 98.25 108 LYS A N 1
ATOM 857 C CA . LYS A 1 108 ? 4.064 -20.559 2.626 1.00 98.25 108 LYS A CA 1
ATOM 858 C C . LYS A 1 108 ? 2.900 -19.657 3.034 1.00 98.25 108 LYS A C 1
ATOM 860 O O . LYS A 1 108 ? 1.813 -20.138 3.325 1.00 98.25 108 LYS A O 1
ATOM 865 N N . LEU A 1 109 ? 3.121 -18.343 3.004 1.00 98.12 109 LEU A N 1
ATOM 866 C CA . LEU A 1 109 ? 2.159 -17.350 3.472 1.00 98.12 109 LEU A CA 1
ATOM 867 C C . LEU A 1 109 ? 0.869 -17.354 2.652 1.00 98.12 109 LEU A C 1
ATOM 869 O O . LEU A 1 109 ? -0.210 -17.301 3.220 1.00 98.12 109 LEU A O 1
ATOM 873 N N . ARG A 1 110 ? 0.957 -17.394 1.317 1.00 98.06 110 ARG A N 1
ATOM 874 C CA . ARG A 1 110 ? -0.232 -17.294 0.454 1.00 98.06 110 ARG A CA 1
ATOM 875 C C . ARG A 1 110 ? -1.266 -18.395 0.709 1.00 98.06 110 ARG A C 1
ATOM 877 O O . ARG A 1 110 ? -2.411 -18.015 0.926 1.00 98.06 110 ARG A O 1
ATOM 884 N N . PRO A 1 111 ? -0.920 -19.697 0.693 1.00 98.38 111 PRO A N 1
ATOM 885 C CA . PRO A 1 111 ? -1.901 -20.733 1.002 1.00 98.38 111 PRO A CA 1
ATOM 886 C C . PRO A 1 111 ? -2.413 -20.615 2.442 1.00 98.38 111 PRO A C 1
ATOM 888 O O . PRO A 1 111 ? -3.616 -20.665 2.640 1.00 98.38 111 PRO A O 1
ATOM 891 N N . ALA A 1 112 ? -1.550 -20.324 3.424 1.00 98.50 112 ALA A N 1
ATOM 892 C CA . ALA A 1 112 ? -1.990 -20.134 4.809 1.00 98.50 112 ALA A CA 1
ATOM 893 C C . ALA A 1 112 ? -3.016 -18.993 4.959 1.00 98.50 112 ALA A C 1
ATOM 895 O O . ALA A 1 112 ? -4.018 -19.143 5.646 1.00 98.50 112 ALA A O 1
ATOM 896 N N . MET A 1 113 ? -2.813 -17.871 4.261 1.00 97.69 113 MET A N 1
ATOM 897 C CA . MET A 1 113 ? -3.773 -16.761 4.233 1.00 97.69 113 MET A CA 1
ATOM 898 C C . MET A 1 113 ? -5.075 -17.121 3.502 1.00 97.69 113 MET A C 1
ATOM 900 O O . MET A 1 113 ? -6.123 -16.592 3.853 1.00 97.69 113 MET A O 1
ATOM 904 N N . GLN A 1 114 ? -5.014 -17.969 2.470 1.00 97.75 114 GLN A N 1
ATOM 905 C CA . GLN A 1 114 ? -6.190 -18.424 1.716 1.00 97.75 114 GLN A CA 1
ATOM 906 C C . GLN A 1 114 ? -7.041 -19.411 2.514 1.00 97.75 114 GLN A C 1
ATOM 908 O O . GLN A 1 114 ? -8.264 -19.332 2.460 1.00 97.75 114 GLN A O 1
ATOM 913 N N . ASP A 1 115 ? -6.389 -20.302 3.255 1.00 98.25 115 ASP A N 1
ATOM 914 C CA . ASP A 1 115 ? -7.030 -21.319 4.088 1.00 98.25 115 ASP A CA 1
ATOM 915 C C . ASP A 1 115 ? -7.387 -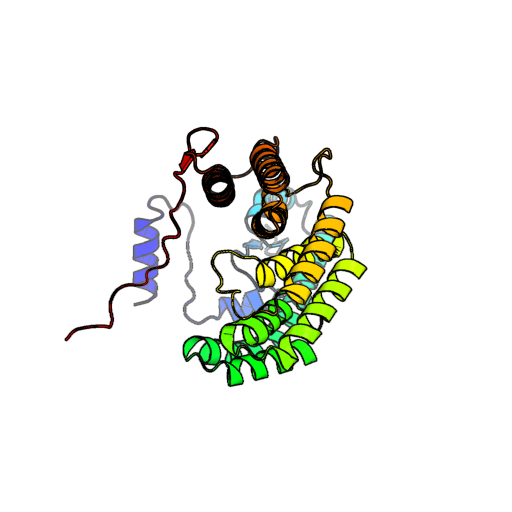20.788 5.489 1.00 98.25 115 ASP A C 1
ATOM 917 O O . ASP A 1 115 ? -7.894 -21.535 6.322 1.00 98.25 115 ASP A O 1
ATOM 921 N N . GLU A 1 116 ? -7.110 -19.504 5.753 1.00 98.00 116 GLU A N 1
ATOM 922 C CA . GLU A 1 116 ? -7.269 -18.853 7.061 1.00 98.00 116 GLU A CA 1
ATOM 923 C C . GLU A 1 116 ? -6.512 -19.565 8.201 1.00 98.00 116 GLU A C 1
ATOM 925 O O . GLU A 1 116 ? -6.852 -19.449 9.380 1.00 98.00 116 GLU A O 1
ATOM 930 N N . ASP A 1 117 ? -5.430 -20.274 7.866 1.00 98.56 117 ASP A N 1
ATOM 931 C CA . ASP A 1 117 ? -4.493 -20.841 8.831 1.00 98.56 117 ASP A CA 1
ATOM 932 C C . ASP A 1 117 ? -3.581 -19.727 9.361 1.00 98.56 117 ASP A C 1
ATOM 934 O O . ASP A 1 117 ? -2.429 -19.544 8.951 1.00 98.56 117 ASP A O 1
ATOM 938 N N . TRP A 1 118 ? -4.134 -18.930 10.276 1.00 98.50 118 TRP A N 1
ATOM 939 C CA . TRP A 1 118 ? -3.457 -17.768 10.846 1.00 98.50 118 TRP A CA 1
ATOM 940 C C . TRP A 1 118 ? -2.184 -18.138 11.608 1.00 98.50 118 TRP A C 1
ATOM 942 O O . TRP A 1 118 ? -1.246 -17.343 11.653 1.00 98.50 118 TRP A O 1
ATOM 952 N N . THR A 1 119 ? -2.114 -19.345 12.174 1.00 98.38 119 THR A N 1
ATOM 953 C CA . THR A 1 119 ? -0.908 -19.837 12.847 1.00 98.38 119 THR A CA 1
ATOM 954 C C . THR A 1 119 ? 0.195 -20.143 11.836 1.00 98.38 119 THR A C 1
ATOM 956 O O . THR A 1 119 ? 1.326 -19.694 12.023 1.00 98.38 119 THR A O 1
ATOM 959 N N . ALA A 1 120 ? -0.108 -20.837 10.735 1.00 98.62 120 ALA A N 1
ATOM 960 C CA . ALA A 1 120 ? 0.871 -21.060 9.672 1.00 98.62 120 ALA A CA 1
ATOM 961 C C . ALA A 1 120 ? 1.287 -19.750 8.982 1.00 98.62 120 ALA A C 1
ATOM 963 O O . ALA A 1 120 ? 2.461 -19.577 8.641 1.00 98.62 120 ALA A O 1
ATOM 964 N N . ALA A 1 121 ? 0.354 -18.807 8.811 1.00 98.81 121 ALA A N 1
ATOM 965 C CA . ALA A 1 121 ? 0.646 -17.481 8.278 1.00 98.81 121 ALA A CA 1
ATOM 966 C C . ALA A 1 121 ? 1.604 -16.705 9.196 1.00 98.81 121 ALA A C 1
ATOM 968 O O . ALA A 1 121 ? 2.569 -16.116 8.703 1.00 98.81 121 ALA A O 1
ATOM 969 N N . LEU A 1 122 ? 1.386 -16.758 10.517 1.00 98.75 122 LEU A N 1
ATOM 970 C CA . LEU A 1 122 ? 2.263 -16.129 11.506 1.00 98.75 122 LEU A CA 1
ATOM 971 C C . LEU A 1 122 ? 3.679 -16.704 11.427 1.00 98.75 122 LEU A C 1
ATOM 973 O O . LEU A 1 122 ? 4.625 -15.941 11.253 1.00 98.75 122 LEU A O 1
ATOM 977 N N . LEU A 1 123 ? 3.818 -18.033 11.430 1.00 98.50 123 LEU A N 1
ATOM 978 C CA . LEU A 1 123 ? 5.122 -18.695 11.308 1.00 98.50 123 LEU A CA 1
ATOM 979 C C . LEU A 1 123 ? 5.855 -18.296 10.018 1.00 98.50 123 LEU A C 1
ATOM 981 O O . LEU A 1 123 ? 7.053 -18.016 10.038 1.00 98.50 123 LEU A O 1
ATOM 985 N N . ALA A 1 124 ? 5.146 -18.226 8.887 1.00 98.56 124 ALA A N 1
ATOM 986 C CA . ALA A 1 124 ? 5.741 -17.790 7.625 1.00 98.56 124 ALA A CA 1
ATOM 987 C C . ALA A 1 124 ? 6.240 -16.335 7.696 1.00 98.56 124 ALA A C 1
ATOM 989 O O . ALA A 1 124 ? 7.315 -16.023 7.182 1.00 98.56 124 ALA A O 1
ATOM 990 N N . ILE A 1 125 ? 5.483 -15.440 8.334 1.00 98.38 125 ILE A N 1
ATOM 991 C CA . ILE A 1 125 ? 5.885 -14.041 8.509 1.00 98.38 125 ILE A CA 1
ATOM 992 C C . ILE A 1 125 ? 7.061 -13.896 9.471 1.00 98.38 125 ILE A C 1
ATOM 994 O O . ILE A 1 125 ? 7.969 -13.120 9.178 1.00 98.38 125 ILE A O 1
ATOM 998 N N . GLU A 1 126 ? 7.096 -14.651 10.567 1.00 98.06 126 GLU A N 1
ATOM 999 C CA . GLU A 1 126 ? 8.222 -14.660 11.505 1.00 98.06 126 GLU A CA 1
ATOM 1000 C C . GLU A 1 126 ? 9.515 -15.132 10.825 1.00 98.06 126 GLU A C 1
ATOM 1002 O O . GLU A 1 126 ? 10.555 -14.484 10.961 1.00 98.06 126 GLU A O 1
ATOM 1007 N N . GLU A 1 127 ? 9.451 -16.186 10.001 1.00 98.00 127 GLU A N 1
ATOM 1008 C CA . GLU A 1 127 ? 10.57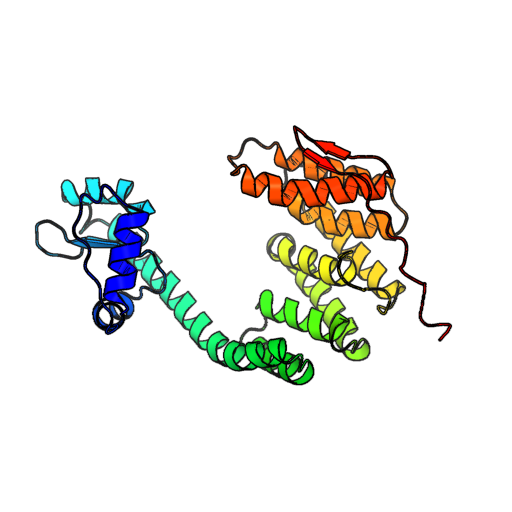5 -16.585 9.142 1.00 98.00 127 GLU A CA 1
ATOM 1009 C C . GLU A 1 127 ? 10.996 -15.447 8.195 1.00 98.00 127 GLU A C 1
ATOM 1011 O O . GLU A 1 127 ? 12.187 -15.187 8.004 1.00 98.00 127 GLU A O 1
ATOM 1016 N N . GLY A 1 128 ? 10.025 -14.746 7.605 1.00 97.56 128 GLY A N 1
ATOM 1017 C CA . GLY A 1 128 ? 10.277 -13.615 6.717 1.00 97.56 128 GLY A CA 1
ATOM 1018 C C . GLY A 1 128 ? 10.967 -12.448 7.417 1.00 97.56 128 GLY A C 1
ATOM 1019 O O . GLY A 1 128 ? 11.900 -11.869 6.859 1.00 97.56 128 GLY A O 1
ATOM 1020 N N . LEU A 1 129 ? 10.552 -12.121 8.639 1.00 97.25 129 LEU A N 1
ATOM 1021 C CA . LEU A 1 129 ? 11.144 -11.062 9.458 1.00 97.25 129 LEU A CA 1
ATOM 1022 C C . LEU A 1 129 ? 12.526 -11.439 9.995 1.00 97.25 129 LEU A C 1
ATOM 1024 O O . LEU A 1 129 ? 13.373 -10.560 10.119 1.00 97.25 129 LEU A O 1
ATOM 1028 N N . ALA A 1 130 ? 12.798 -12.724 10.234 1.00 97.19 130 ALA A N 1
ATOM 1029 C CA . ALA A 1 130 ? 14.142 -13.185 10.580 1.00 97.19 130 ALA A CA 1
ATOM 1030 C C . ALA A 1 130 ? 15.157 -12.921 9.449 1.00 97.19 130 ALA A C 1
ATOM 1032 O O . ALA A 1 130 ? 16.336 -12.686 9.707 1.00 97.19 130 ALA A O 1
ATOM 1033 N N . VAL A 1 131 ? 14.700 -12.936 8.192 1.00 95.62 131 VAL A N 1
ATOM 1034 C CA . VAL A 1 131 ? 15.532 -12.660 7.009 1.00 95.62 131 VAL A CA 1
ATOM 1035 C C . VAL A 1 131 ? 15.519 -11.176 6.630 1.00 95.62 131 VAL A C 1
ATOM 1037 O O . VAL A 1 131 ? 16.538 -10.635 6.202 1.00 95.62 131 VAL A O 1
ATOM 1040 N N . MET A 1 132 ? 14.369 -10.515 6.759 1.00 95.38 132 MET A N 1
ATOM 1041 C CA . MET A 1 132 ? 14.156 -9.122 6.367 1.00 95.38 132 MET A CA 1
ATOM 1042 C C . MET A 1 132 ? 13.428 -8.346 7.474 1.00 95.38 132 MET A C 1
ATOM 1044 O O . MET A 1 132 ? 12.243 -8.024 7.322 1.00 95.38 132 MET A O 1
ATOM 1048 N N . PRO A 1 133 ? 14.125 -8.003 8.572 1.00 93.75 133 PRO A N 1
ATOM 1049 C CA . PRO A 1 133 ? 13.501 -7.379 9.740 1.00 93.75 133 PRO A CA 1
ATOM 1050 C C . PRO A 1 133 ? 12.888 -6.015 9.417 1.00 93.75 133 PRO A C 1
ATOM 1052 O O . PRO A 1 133 ? 11.869 -5.649 9.984 1.00 93.75 133 PRO A O 1
ATOM 1055 N N . GLU A 1 134 ? 13.434 -5.291 8.440 1.00 91.06 134 GLU A N 1
ATOM 1056 C CA . GLU A 1 134 ? 12.969 -3.955 8.041 1.00 91.06 134 GLU A CA 1
ATOM 1057 C C . GLU A 1 134 ? 11.896 -3.971 6.943 1.00 91.06 134 GLU A C 1
ATOM 1059 O O . GLU A 1 134 ? 11.550 -2.932 6.378 1.00 91.06 134 GLU A O 1
ATOM 1064 N N . SER A 1 135 ? 11.351 -5.146 6.617 1.00 92.81 135 SER A N 1
ATOM 1065 C CA . SER A 1 135 ? 10.273 -5.263 5.639 1.00 92.81 135 SER A CA 1
ATOM 1066 C C . SER A 1 135 ? 8.989 -4.633 6.177 1.00 92.81 135 SER A C 1
ATOM 1068 O O . SER A 1 135 ? 8.307 -5.215 7.022 1.00 92.81 135 SER A O 1
ATOM 1070 N N . TYR A 1 136 ? 8.624 -3.469 5.631 1.00 92.56 136 TYR A N 1
ATOM 1071 C CA . TYR A 1 136 ? 7.354 -2.791 5.919 1.00 92.56 136 TYR A CA 1
ATOM 1072 C C . TYR A 1 136 ? 6.160 -3.749 5.802 1.00 92.56 136 TYR A C 1
ATOM 1074 O O . TYR A 1 136 ? 5.328 -3.828 6.698 1.00 92.56 136 TYR A O 1
ATOM 1082 N N . HIS A 1 137 ? 6.101 -4.527 4.717 1.00 93.44 137 HIS A N 1
ATOM 1083 C CA . HIS A 1 137 ? 4.970 -5.411 4.454 1.00 93.44 137 HIS A CA 1
ATOM 1084 C C . HIS A 1 137 ? 4.904 -6.589 5.431 1.00 93.44 137 HIS A C 1
ATOM 1086 O O . HIS A 1 137 ? 3.821 -6.944 5.884 1.00 93.44 137 HIS A O 1
ATOM 1092 N N . PHE A 1 138 ? 6.046 -7.181 5.794 1.00 96.94 138 PHE A N 1
ATOM 1093 C CA . PHE A 1 138 ? 6.041 -8.272 6.769 1.00 96.94 138 PHE A CA 1
ATOM 1094 C C . PHE A 1 138 ? 5.683 -7.774 8.164 1.00 96.94 138 PHE A C 1
ATOM 1096 O O . PHE A 1 138 ? 4.899 -8.428 8.839 1.00 96.94 138 PHE A O 1
ATOM 1103 N N . ARG A 1 139 ? 6.172 -6.596 8.570 1.00 96.50 139 ARG A N 1
ATOM 1104 C CA . ARG A 1 139 ? 5.773 -5.969 9.839 1.00 96.50 139 ARG A CA 1
ATOM 1105 C C . ARG A 1 139 ? 4.275 -5.657 9.869 1.00 96.50 139 ARG A C 1
ATOM 1107 O O . ARG A 1 139 ? 3.635 -5.919 10.880 1.00 96.50 139 ARG A O 1
ATOM 1114 N N . GLN A 1 140 ? 3.715 -5.171 8.757 1.00 96.25 140 GLN A N 1
ATOM 1115 C CA . GLN A 1 140 ? 2.277 -4.930 8.627 1.00 96.25 140 GLN A CA 1
ATOM 1116 C C . GLN A 1 140 ? 1.463 -6.210 8.845 1.00 96.25 140 GLN A C 1
ATOM 1118 O O . GLN A 1 140 ? 0.548 -6.217 9.660 1.00 96.25 140 GLN A O 1
ATOM 1123 N N . ILE A 1 141 ? 1.799 -7.289 8.129 1.00 97.69 141 ILE A N 1
ATOM 1124 C CA . ILE A 1 141 ? 1.073 -8.560 8.253 1.00 97.69 141 ILE A CA 1
ATOM 1125 C C . ILE A 1 141 ? 1.280 -9.163 9.644 1.00 97.69 141 ILE A C 1
ATOM 1127 O O . ILE A 1 141 ? 0.344 -9.712 10.209 1.00 97.69 141 ILE A O 1
ATOM 1131 N N . HIS A 1 142 ? 2.476 -9.040 10.223 1.00 98.25 142 HIS A N 1
ATOM 1132 C CA . HIS A 1 142 ? 2.747 -9.544 11.566 1.00 98.25 142 HIS A CA 1
ATOM 1133 C C . HIS A 1 142 ? 1.841 -8.882 12.612 1.00 98.25 142 HIS A C 1
ATOM 1135 O O . HIS A 1 142 ? 1.229 -9.579 13.421 1.00 98.25 142 HIS A O 1
ATOM 1141 N N . ALA A 1 143 ? 1.717 -7.552 12.556 1.00 97.62 143 ALA A N 1
ATOM 1142 C CA . ALA A 1 143 ? 0.807 -6.809 13.419 1.00 97.62 143 ALA A CA 1
ATOM 1143 C C . ALA A 1 143 ? -0.653 -7.233 13.188 1.00 97.62 143 ALA A C 1
ATOM 1145 O O . ALA A 1 143 ? -1.335 -7.552 14.157 1.00 97.62 143 ALA A O 1
ATOM 1146 N N . ASP A 1 144 ? -1.101 -7.337 11.931 1.00 97.50 144 ASP A N 1
ATOM 1147 C CA . ASP A 1 144 ? -2.483 -7.725 11.605 1.00 97.50 144 ASP A CA 1
ATOM 1148 C C . ASP A 1 144 ? -2.835 -9.132 12.112 1.00 97.50 144 ASP A C 1
ATOM 1150 O O . ASP A 1 144 ? -3.887 -9.348 12.724 1.00 97.50 144 ASP A O 1
ATOM 1154 N N . LEU A 1 145 ? -1.924 -10.089 11.915 1.00 98.31 145 LEU A N 1
ATOM 1155 C CA . LEU A 1 145 ? -2.101 -11.465 12.362 1.00 98.31 145 LEU A CA 1
ATOM 1156 C C . LEU A 1 145 ? -2.232 -11.543 13.882 1.00 98.31 145 LEU A C 1
ATOM 1158 O O . LEU A 1 145 ? -3.169 -12.170 14.373 1.00 98.31 145 LEU A O 1
ATOM 1162 N N . LEU A 1 146 ? -1.329 -10.902 14.628 1.00 98.25 146 LEU A N 1
ATOM 1163 C CA . LEU A 1 146 ? -1.347 -10.954 16.090 1.00 98.25 146 LEU A CA 1
ATOM 1164 C C . LEU A 1 146 ? -2.513 -10.161 16.681 1.00 98.25 146 LEU A C 1
ATOM 1166 O O . LEU A 1 146 ? -3.220 -10.673 17.550 1.00 98.25 146 LEU A O 1
ATOM 1170 N N . LEU A 1 147 ? -2.733 -8.931 16.214 1.00 97.50 147 LEU A N 1
ATOM 1171 C CA . LEU A 1 147 ? -3.752 -8.050 16.772 1.00 97.50 147 LEU A CA 1
ATOM 1172 C C . LEU A 1 147 ? -5.156 -8.489 16.373 1.00 97.50 147 LEU A C 1
ATOM 1174 O O . LEU A 1 147 ? -6.015 -8.556 17.246 1.00 97.50 147 LEU A O 1
ATOM 1178 N N . HIS A 1 148 ? -5.412 -8.808 15.103 1.00 96.19 148 HIS A N 1
ATOM 1179 C CA . HIS A 1 148 ? -6.782 -8.942 14.595 1.00 96.19 148 HIS A CA 1
ATOM 1180 C C . HIS A 1 148 ? -7.181 -10.379 14.262 1.00 96.19 148 HIS A C 1
ATOM 1182 O O . HIS A 1 148 ? -8.289 -10.785 14.617 1.00 96.19 148 HIS A O 1
ATOM 1188 N N . LYS A 1 149 ? -6.313 -11.158 13.601 1.00 96.75 149 LYS A N 1
ATOM 1189 C CA . LYS A 1 149 ? -6.667 -12.518 13.146 1.00 96.75 149 LYS A CA 1
ATOM 1190 C C . LYS A 1 149 ? -6.626 -13.546 14.271 1.00 96.75 149 LYS A C 1
ATOM 1192 O O . LYS A 1 149 ? -7.618 -14.221 14.526 1.00 96.75 149 LYS A O 1
ATOM 1197 N N . LEU A 1 150 ? -5.496 -13.632 14.969 1.00 97.25 150 LEU A N 1
ATOM 1198 C CA . LEU A 1 150 ? -5.300 -14.522 16.117 1.00 97.25 150 LEU A CA 1
ATOM 1199 C C . LEU A 1 150 ? -5.823 -13.911 17.416 1.00 97.25 150 LEU A C 1
ATOM 1201 O O . LEU A 1 150 ? -6.132 -14.647 18.352 1.00 97.25 150 LEU A O 1
ATOM 1205 N N . ARG A 1 151 ? -5.909 -12.573 17.476 1.00 96.50 151 ARG A N 1
ATOM 1206 C CA . ARG A 1 151 ? -6.229 -11.814 18.695 1.00 96.50 151 ARG A CA 1
ATOM 1207 C C . ARG A 1 151 ? -5.318 -12.197 19.869 1.00 96.50 151 ARG A C 1
ATOM 1209 O O . ARG A 1 151 ? -5.736 -12.181 21.028 1.00 96.50 151 ARG A O 1
ATOM 1216 N N . ASP A 1 152 ? -4.058 -12.520 19.578 1.00 97.56 152 ASP A N 1
ATOM 1217 C CA . ASP A 1 152 ? -3.022 -12.732 20.585 1.00 97.56 152 ASP A CA 1
ATOM 1218 C C . ASP A 1 152 ? -2.521 -11.373 21.081 1.00 97.56 152 ASP A C 1
ATOM 1220 O O . ASP A 1 152 ? -1.431 -10.910 20.751 1.00 97.56 152 ASP A O 1
ATOM 1224 N N . ILE A 1 153 ? -3.350 -10.709 21.886 1.00 96.56 153 ILE A N 1
ATOM 1225 C CA . ILE A 1 153 ? -3.052 -9.379 22.430 1.00 96.56 153 ILE A CA 1
ATOM 1226 C C . ILE A 1 153 ? -1.817 -9.402 23.330 1.00 96.56 153 ILE A C 1
ATOM 1228 O O . ILE A 1 153 ? -1.082 -8.417 23.392 1.00 96.56 153 ILE A O 1
ATOM 1232 N N . LYS A 1 154 ? -1.544 -10.535 23.987 1.00 97.31 154 LYS A N 1
ATOM 1233 C CA . LYS A 1 154 ? -0.381 -10.689 24.862 1.00 97.31 154 LYS A CA 1
ATOM 1234 C C . LYS A 1 154 ? 0.928 -10.517 24.086 1.00 97.31 154 LYS A C 1
ATOM 1236 O O . LYS A 1 154 ? 1.850 -9.896 24.610 1.00 97.31 154 LYS A O 1
ATOM 1241 N N . THR A 1 155 ? 0.997 -11.046 22.867 1.00 97.69 155 THR A N 1
ATOM 1242 C CA . THR A 1 155 ? 2.175 -10.930 21.993 1.00 97.69 155 THR A CA 1
ATOM 1243 C C . THR A 1 155 ? 2.090 -9.705 21.081 1.00 97.69 155 THR A C 1
ATOM 1245 O O . THR A 1 155 ? 3.071 -8.983 20.905 1.00 97.69 155 THR A O 1
ATOM 1248 N N . GLY A 1 156 ? 0.905 -9.434 20.532 1.00 97.31 156 GLY A N 1
ATOM 1249 C CA . GLY A 1 156 ? 0.666 -8.365 19.568 1.00 97.31 156 GLY A CA 1
ATOM 1250 C C . GLY A 1 156 ? 0.844 -6.967 20.143 1.00 97.31 156 GLY A C 1
ATOM 1251 O O . GLY A 1 156 ? 1.390 -6.106 19.463 1.00 97.31 156 GLY A O 1
ATOM 1252 N N . LEU A 1 157 ? 0.444 -6.722 21.394 1.00 96.94 157 LEU A N 1
ATOM 1253 C CA . LEU A 1 157 ? 0.503 -5.377 21.967 1.00 96.94 157 LEU A CA 1
ATOM 1254 C C . LEU A 1 157 ? 1.943 -4.889 22.233 1.00 96.94 157 LEU A C 1
ATOM 1256 O O . LEU A 1 157 ? 2.264 -3.781 21.799 1.00 96.94 157 LEU A O 1
ATOM 1260 N N . PRO A 1 158 ? 2.847 -5.677 22.857 1.00 97.75 158 PRO A N 1
ATOM 1261 C CA . PRO A 1 158 ? 4.260 -5.302 22.948 1.00 97.75 158 PRO A CA 1
ATOM 1262 C C . PRO A 1 158 ? 4.918 -5.113 21.578 1.00 97.75 158 PRO A C 1
ATOM 1264 O O . PRO A 1 158 ? 5.685 -4.172 21.391 1.00 97.75 158 PRO A O 1
ATOM 1267 N N . LEU A 1 159 ? 4.589 -5.970 20.604 1.00 97.25 159 LEU A N 1
ATOM 1268 C CA . LEU A 1 159 ? 5.096 -5.833 19.239 1.00 97.25 159 LEU A CA 1
ATOM 1269 C C . LEU A 1 159 ? 4.624 -4.531 18.589 1.00 97.25 159 LEU A C 1
ATOM 1271 O O . LEU A 1 159 ? 5.408 -3.837 17.943 1.00 97.25 159 LEU A O 1
ATOM 1275 N N . MET A 1 160 ? 3.352 -4.188 18.777 1.00 97.69 160 MET A N 1
ATOM 1276 C CA . MET A 1 160 ? 2.775 -2.953 18.271 1.00 97.69 160 MET A CA 1
ATOM 1277 C C . MET A 1 160 ? 3.460 -1.730 18.888 1.00 97.69 160 MET A C 1
ATOM 1279 O O . MET A 1 160 ? 3.793 -0.792 18.171 1.00 97.69 160 MET A O 1
ATOM 1283 N N . ARG A 1 161 ? 3.754 -1.764 20.192 1.00 97.88 161 ARG A N 1
ATOM 1284 C CA . ARG A 1 161 ? 4.508 -0.703 20.873 1.00 97.88 161 ARG A CA 1
ATOM 1285 C C . ARG A 1 161 ? 5.918 -0.543 20.294 1.00 97.88 161 ARG A C 1
ATOM 1287 O O . ARG A 1 161 ? 6.294 0.570 19.942 1.00 97.88 161 ARG A O 1
ATOM 1294 N N . GLN A 1 162 ? 6.641 -1.644 20.078 1.00 96.31 162 GLN A N 1
ATOM 1295 C CA . GLN A 1 162 ? 7.952 -1.606 19.418 1.00 96.31 162 GLN A CA 1
ATOM 1296 C C . GLN A 1 162 ? 7.863 -1.035 17.994 1.00 96.31 162 GLN A C 1
ATOM 1298 O O . GLN A 1 162 ? 8.722 -0.270 17.569 1.00 96.31 162 GLN A O 1
ATOM 1303 N N . LEU A 1 163 ? 6.816 -1.384 17.242 1.00 96.12 163 LEU A N 1
ATOM 1304 C CA . LEU A 1 163 ? 6.591 -0.852 15.899 1.00 96.12 163 LEU A CA 1
ATOM 1305 C C . LEU A 1 163 ? 6.394 0.672 15.911 1.00 96.12 163 LEU A C 1
ATOM 1307 O O . LEU A 1 163 ? 6.890 1.353 15.012 1.00 96.12 163 LEU A O 1
ATOM 1311 N N . VAL A 1 164 ? 5.673 1.196 16.907 1.00 97.38 164 VAL A N 1
ATOM 1312 C CA . VAL A 1 164 ? 5.483 2.639 17.109 1.00 97.38 164 VAL A CA 1
ATOM 1313 C C . VAL A 1 164 ? 6.811 3.323 17.416 1.00 97.38 164 VAL A C 1
ATOM 1315 O O . VAL A 1 164 ? 7.142 4.303 16.750 1.00 97.38 164 VAL A O 1
ATOM 1318 N N . GLU A 1 165 ? 7.592 2.779 18.348 1.00 96.06 165 GLU A N 1
ATOM 1319 C CA . GLU A 1 165 ? 8.923 3.292 18.700 1.00 96.06 165 GLU A CA 1
ATOM 1320 C C . GLU A 1 165 ? 9.846 3.332 17.469 1.00 96.06 165 GLU A C 1
ATOM 1322 O O . GLU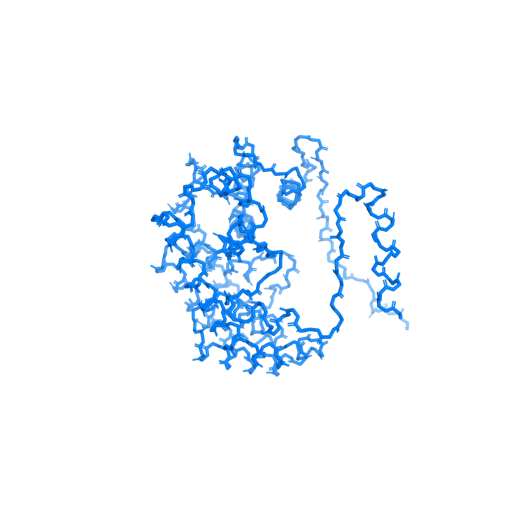 A 1 165 ? 10.350 4.396 17.103 1.00 96.06 165 GLU A O 1
ATOM 1327 N N . ASP A 1 166 ? 9.958 2.215 16.740 1.00 93.94 166 ASP A N 1
ATOM 1328 C CA . ASP A 1 166 ? 10.773 2.107 15.524 1.00 93.94 166 ASP A CA 1
ATOM 1329 C C . ASP A 1 166 ? 10.345 3.110 14.435 1.00 93.94 166 ASP A C 1
ATOM 1331 O O . ASP A 1 166 ? 11.177 3.627 13.679 1.00 93.94 166 ASP A O 1
ATOM 1335 N N . ALA A 1 167 ? 9.037 3.363 14.304 1.00 93.88 167 ALA A N 1
ATOM 1336 C CA . ALA A 1 167 ? 8.497 4.300 13.325 1.00 93.88 167 ALA A CA 1
ATOM 1337 C C . ALA A 1 167 ? 8.790 5.760 13.707 1.00 93.88 167 ALA A C 1
ATOM 1339 O O . ALA A 1 167 ? 9.144 6.564 12.840 1.00 93.88 167 ALA A O 1
ATOM 1340 N N . ILE A 1 168 ? 8.679 6.100 14.992 1.00 94.19 168 ILE A N 1
ATOM 1341 C CA . ILE A 1 168 ? 8.946 7.447 15.507 1.00 94.19 168 ILE A CA 1
ATOM 1342 C C . ILE A 1 168 ? 10.441 7.773 15.432 1.00 94.19 168 ILE A C 1
ATOM 1344 O O . ILE A 1 168 ? 10.803 8.870 14.992 1.00 94.19 168 ILE A O 1
ATOM 1348 N N . ASP A 1 169 ? 11.313 6.825 15.777 1.00 93.62 169 ASP A N 1
ATOM 1349 C CA . ASP A 1 169 ? 12.768 7.022 15.772 1.00 93.62 169 ASP A CA 1
ATOM 1350 C C . ASP A 1 169 ? 13.311 7.375 14.379 1.00 93.62 169 ASP A C 1
ATOM 1352 O O . ASP A 1 169 ? 14.221 8.199 14.236 1.00 93.62 169 ASP A O 1
ATOM 1356 N N . LYS A 1 170 ? 12.688 6.830 13.328 1.00 88.62 170 LYS A N 1
ATOM 1357 C CA . LYS A 1 170 ? 13.008 7.120 11.919 1.00 88.62 170 LYS A CA 1
ATOM 1358 C C . LYS A 1 170 ? 12.360 8.403 11.379 1.00 88.62 170 LYS A C 1
ATOM 1360 O O . LYS A 1 170 ? 12.689 8.846 10.276 1.00 88.62 170 LYS A O 1
ATOM 1365 N N . LYS A 1 171 ? 11.463 9.041 12.138 1.00 85.62 171 LYS A N 1
ATOM 1366 C CA . LYS A 1 171 ? 10.823 10.330 11.811 1.00 85.62 171 LYS A CA 1
ATOM 1367 C C . LYS A 1 171 ? 10.192 10.335 10.407 1.00 85.62 171 LYS A C 1
ATOM 1369 O O . LYS A 1 171 ? 9.450 9.427 10.042 1.00 85.62 171 LYS A O 1
ATOM 1374 N N . PHE A 1 172 ? 10.458 11.378 9.612 1.00 82.12 172 PHE A N 1
ATOM 1375 C CA . PHE A 1 172 ? 9.844 11.587 8.298 1.00 82.12 172 PHE A CA 1
ATOM 1376 C C . PHE A 1 172 ? 10.092 10.420 7.329 1.00 82.12 172 PHE A C 1
ATOM 1378 O O . PHE A 1 172 ? 9.203 10.084 6.548 1.00 82.12 172 PHE A O 1
ATOM 1385 N N . GLU A 1 173 ? 11.247 9.749 7.416 1.00 82.50 173 GLU A N 1
ATOM 1386 C CA . GLU A 1 173 ? 11.592 8.605 6.557 1.00 82.50 173 GLU A CA 1
ATOM 1387 C C . GLU A 1 173 ? 10.627 7.423 6.745 1.00 82.50 173 GLU A C 1
ATOM 1389 O O . GLU A 1 173 ? 10.353 6.683 5.799 1.00 82.50 173 GLU A O 1
ATOM 1394 N N . ALA A 1 174 ? 10.045 7.288 7.941 1.00 85.81 174 ALA A N 1
ATOM 1395 C CA . ALA A 1 174 ? 9.096 6.238 8.293 1.00 85.81 174 ALA A CA 1
ATOM 1396 C C . ALA A 1 174 ? 7.671 6.765 8.521 1.00 85.81 174 ALA A C 1
ATOM 1398 O O . ALA A 1 174 ? 6.864 6.112 9.180 1.00 85.81 174 ALA A O 1
ATOM 1399 N N . MET A 1 175 ? 7.302 7.903 7.919 1.00 90.50 175 MET A N 1
ATOM 1400 C CA . MET A 1 175 ? 5.925 8.418 7.970 1.00 90.50 175 MET A CA 1
ATOM 1401 C C . MET A 1 175 ? 4.893 7.366 7.536 1.00 90.50 175 MET A C 1
ATOM 1403 O O . MET A 1 175 ? 3.827 7.230 8.129 1.00 90.50 175 MET A O 1
ATOM 1407 N N . SER A 1 176 ? 5.235 6.564 6.526 1.00 91.44 176 SER A N 1
ATOM 1408 C CA . SER A 1 176 ? 4.401 5.443 6.086 1.00 91.44 176 SER A CA 1
ATOM 1409 C C . SER A 1 176 ? 4.218 4.372 7.166 1.00 91.44 176 SER A C 1
ATOM 1411 O O . SER A 1 176 ? 3.140 3.791 7.243 1.00 91.44 176 SER A O 1
ATOM 1413 N N . TRP A 1 177 ? 5.220 4.139 8.019 1.00 94.75 177 TRP A N 1
ATOM 1414 C CA . TRP A 1 177 ? 5.143 3.189 9.129 1.00 94.75 177 TRP A CA 1
ATOM 1415 C C . TRP A 1 177 ? 4.269 3.731 10.255 1.00 94.75 177 TRP A C 1
ATOM 1417 O O . TRP A 1 177 ? 3.456 2.983 10.783 1.00 94.75 177 TRP A O 1
ATOM 1427 N N . MET A 1 178 ? 4.366 5.028 10.572 1.00 95.94 178 MET A N 1
ATOM 1428 C CA . MET A 1 178 ? 3.483 5.657 11.562 1.00 95.94 178 MET A CA 1
ATOM 1429 C C . MET A 1 178 ? 2.014 5.596 11.121 1.00 95.94 178 MET A C 1
ATOM 1431 O O . MET A 1 178 ? 1.140 5.227 11.899 1.00 95.94 178 MET A O 1
ATOM 1435 N N . VAL A 1 179 ? 1.743 5.884 9.844 1.00 95.31 179 VAL A N 1
ATOM 1436 C CA . VAL A 1 179 ? 0.394 5.783 9.260 1.00 95.31 179 VAL A CA 1
ATOM 1437 C C . VAL A 1 179 ? -0.097 4.333 9.232 1.00 95.31 179 VAL A C 1
ATOM 1439 O O . VAL A 1 179 ? -1.245 4.069 9.573 1.00 95.31 179 VAL A O 1
ATOM 1442 N N . MET A 1 180 ? 0.761 3.379 8.860 1.00 95.62 180 MET A N 1
ATOM 1443 C CA . MET A 1 180 ? 0.450 1.948 8.928 1.00 95.62 180 MET A CA 1
ATOM 1444 C C . MET A 1 180 ? 0.089 1.522 10.350 1.00 95.62 180 MET A C 1
ATOM 1446 O O . MET A 1 180 ? -0.911 0.834 10.536 1.00 95.62 180 MET A O 1
ATOM 1450 N N . ALA A 1 181 ? 0.882 1.945 11.333 1.00 97.12 181 ALA A N 1
ATOM 1451 C CA . ALA A 1 181 ? 0.668 1.628 12.730 1.00 97.12 181 ALA A CA 1
ATOM 1452 C C . ALA A 1 181 ? -0.658 2.211 13.242 1.00 97.12 181 ALA A C 1
ATOM 1454 O O . ALA A 1 181 ? -1.444 1.499 13.861 1.00 97.12 181 ALA A O 1
ATOM 1455 N N . LEU A 1 182 ? -0.966 3.468 12.906 1.00 97.06 182 LEU A N 1
ATOM 1456 C CA . LEU A 1 182 ? -2.268 4.048 13.230 1.00 97.06 182 LEU A CA 1
ATOM 1457 C C . LEU A 1 182 ? -3.423 3.294 12.572 1.00 97.06 182 LEU A C 1
ATOM 1459 O O . LEU A 1 182 ? -4.450 3.132 13.215 1.00 97.06 182 LEU A O 1
ATOM 1463 N N . ASN A 1 183 ? -3.281 2.812 11.335 1.00 95.75 183 ASN A N 1
ATOM 1464 C CA . ASN A 1 183 ? -4.339 2.027 10.690 1.00 95.75 183 ASN A CA 1
ATOM 1465 C C . ASN A 1 183 ? -4.608 0.705 11.426 1.00 95.75 183 ASN A C 1
ATOM 1467 O O . ASN A 1 183 ? -5.767 0.352 11.599 1.00 95.75 183 ASN A O 1
ATOM 1471 N N . GLN A 1 184 ? -3.576 0.014 11.929 1.00 96.38 184 GLN A N 1
ATOM 1472 C CA . GLN A 1 184 ? -3.773 -1.180 12.776 1.00 96.38 184 GLN A CA 1
ATOM 1473 C C . GLN A 1 184 ? -4.578 -0.867 14.047 1.00 96.38 184 GLN A C 1
ATOM 1475 O O . GLN A 1 184 ? -5.241 -1.728 14.607 1.00 96.38 184 GLN A O 1
ATOM 1480 N N . LEU A 1 185 ? -4.514 0.375 14.526 1.00 97.44 185 LEU A N 1
ATOM 1481 C CA . LEU A 1 185 ? -5.197 0.781 15.746 1.00 97.44 185 LEU A CA 1
ATOM 1482 C C . LEU A 1 185 ? -6.565 1.403 15.467 1.00 97.44 185 LEU A C 1
ATOM 1484 O O . LEU A 1 185 ? -7.472 1.222 16.266 1.00 97.44 185 LEU A O 1
ATOM 1488 N N . PHE A 1 186 ? -6.741 2.159 14.388 1.00 96.75 186 PHE A N 1
ATOM 1489 C CA . PHE A 1 186 ? -7.889 3.050 14.205 1.00 96.75 186 PHE A CA 1
ATOM 1490 C C . PHE A 1 186 ? -8.621 2.879 12.881 1.00 96.75 186 PHE A C 1
ATOM 1492 O O . PHE A 1 186 ? -9.639 3.534 12.717 1.00 96.75 186 PHE A O 1
ATOM 1499 N N . ASP A 1 187 ? -8.189 2.024 11.948 1.00 93.31 187 ASP A N 1
ATOM 1500 C CA . ASP A 1 187 ? -8.939 1.843 10.699 1.00 93.31 187 ASP A CA 1
ATOM 1501 C C . ASP A 1 187 ? -10.394 1.415 11.006 1.00 93.31 187 ASP A C 1
ATOM 1503 O O . ASP A 1 187 ? -10.611 0.362 11.612 1.00 93.31 187 ASP A O 1
ATOM 1507 N N . PRO A 1 188 ? -11.409 2.210 10.608 1.00 89.94 188 PRO A N 1
ATOM 1508 C CA . PRO A 1 188 ? -12.800 1.967 10.982 1.00 89.94 188 PRO A CA 1
ATOM 1509 C C . PRO A 1 188 ? -13.422 0.764 10.261 1.00 89.94 188 PRO A C 1
ATOM 1511 O O . PRO A 1 188 ? -14.574 0.422 10.564 1.00 89.94 188 PRO A O 1
ATOM 1514 N N . THR A 1 189 ? -12.711 0.176 9.293 1.00 90.31 189 THR A N 1
ATOM 1515 C CA . THR A 1 189 ? -13.084 -1.060 8.592 1.00 90.31 189 THR A CA 1
ATOM 1516 C C . THR A 1 189 ? -12.617 -2.318 9.328 1.00 90.31 189 THR A C 1
ATOM 1518 O O . THR A 1 189 ? -13.100 -3.410 9.030 1.00 90.31 189 THR A O 1
ATOM 1521 N N . ILE A 1 190 ? -11.726 -2.171 10.313 1.00 90.94 190 ILE A N 1
ATOM 1522 C CA . ILE A 1 190 ? -11.211 -3.256 11.147 1.00 90.94 190 ILE A CA 1
ATOM 1523 C C . ILE A 1 190 ? -11.951 -3.241 12.493 1.00 90.94 190 ILE A C 1
ATOM 1525 O O . ILE A 1 190 ? -12.133 -2.192 13.114 1.00 90.94 190 ILE A O 1
ATOM 1529 N N . ASP A 1 191 ? -12.403 -4.411 12.959 1.00 90.88 191 ASP A N 1
ATOM 1530 C CA . ASP A 1 191 ? -12.900 -4.553 14.332 1.00 90.88 191 ASP A CA 1
ATOM 1531 C C . ASP A 1 191 ? -11.723 -4.383 15.298 1.00 90.88 191 ASP A C 1
ATOM 1533 O O . ASP A 1 191 ? -10.854 -5.247 15.376 1.00 90.88 191 ASP A O 1
ATOM 1537 N N . ASN A 1 192 ? -11.703 -3.257 16.011 1.00 92.00 192 ASN A N 1
ATOM 1538 C CA . ASN A 1 192 ? -10.677 -2.904 16.995 1.00 92.00 192 ASN A CA 1
ATOM 1539 C C . ASN A 1 192 ? -11.213 -2.955 18.436 1.00 92.00 192 ASN A C 1
ATOM 1541 O O . ASN A 1 192 ? -10.526 -2.536 19.367 1.00 92.00 192 ASN A O 1
ATOM 1545 N N . SER A 1 193 ? -12.445 -3.441 18.636 1.00 91.81 193 SER A N 1
ATOM 1546 C CA . SER A 1 193 ? -13.134 -3.409 19.935 1.00 91.81 193 SER A CA 1
ATOM 1547 C C . SER A 1 193 ? -12.488 -4.305 20.996 1.00 91.81 193 SER A C 1
ATOM 1549 O O . SER A 1 193 ? -12.679 -4.090 22.191 1.00 91.81 193 SER A O 1
ATOM 1551 N N . HIS A 1 194 ? -11.705 -5.296 20.569 1.00 93.50 194 HIS A N 1
ATOM 1552 C CA . HIS A 1 194 ? -10.986 -6.226 21.439 1.00 93.50 194 HIS A CA 1
ATOM 1553 C C . HIS A 1 194 ? -9.605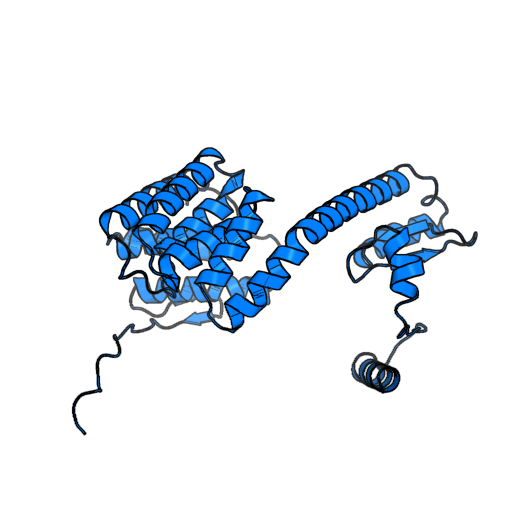 -5.720 21.879 1.00 93.50 194 HIS A C 1
ATOM 1555 O O . HIS A 1 194 ? -8.971 -6.357 22.721 1.00 93.50 194 HIS A O 1
ATOM 1561 N N . LEU A 1 195 ? -9.122 -4.606 21.323 1.00 96.50 195 LEU A N 1
ATOM 1562 C CA . LEU A 1 195 ? -7.846 -4.017 21.722 1.00 96.50 195 LEU A CA 1
ATOM 1563 C C . LEU A 1 195 ? -7.979 -3.294 23.077 1.00 96.50 195 LEU A C 1
ATOM 1565 O O . LEU A 1 195 ? -8.978 -2.605 23.300 1.00 96.50 195 LEU A O 1
ATOM 1569 N N . PRO A 1 196 ? -6.978 -3.378 23.977 1.00 97.06 196 PRO A N 1
ATOM 1570 C CA . PRO A 1 196 ? -6.983 -2.621 25.225 1.00 97.06 196 PRO A CA 1
ATOM 1571 C C . PRO A 1 196 ? -7.057 -1.119 24.955 1.00 97.06 196 PRO A C 1
ATOM 1573 O O . PRO A 1 196 ? -6.186 -0.554 24.292 1.00 97.06 196 PRO A O 1
ATOM 1576 N N . HIS A 1 197 ? -8.110 -0.485 25.472 1.00 96.31 197 HIS A N 1
ATOM 1577 C CA . HIS A 1 197 ? -8.429 0.911 25.191 1.00 96.31 197 HIS A CA 1
ATOM 1578 C C . HIS A 1 197 ? -7.249 1.846 25.502 1.00 96.31 197 HIS A C 1
ATOM 1580 O O . HIS A 1 197 ? -6.797 2.575 24.624 1.00 96.31 197 HIS A O 1
ATOM 1586 N N . ASP A 1 198 ? -6.703 1.790 26.716 1.00 97.31 198 ASP A N 1
ATOM 1587 C CA . ASP A 1 198 ? -5.698 2.763 27.156 1.00 97.31 198 ASP A CA 1
ATOM 1588 C C . ASP A 1 198 ? -4.398 2.673 26.346 1.00 97.31 198 ASP A C 1
ATOM 1590 O O . ASP A 1 198 ? -3.884 3.698 25.900 1.00 97.31 198 ASP A O 1
ATOM 1594 N N . ASP A 1 199 ? -3.903 1.464 26.064 1.00 97.06 199 ASP A N 1
ATOM 1595 C CA . ASP A 1 199 ? -2.717 1.277 25.223 1.00 97.06 199 ASP A CA 1
ATOM 1596 C C . ASP A 1 199 ? -2.954 1.717 23.774 1.00 97.06 199 ASP A C 1
ATOM 1598 O O . ASP A 1 199 ? -2.110 2.397 23.185 1.00 97.06 199 ASP A O 1
ATOM 1602 N N . ARG A 1 200 ? -4.110 1.353 23.201 1.00 97.44 200 ARG A N 1
ATOM 1603 C CA . ARG A 1 200 ? -4.506 1.734 21.839 1.00 97.44 200 ARG A CA 1
ATOM 1604 C C . ARG A 1 200 ? -4.521 3.254 21.683 1.00 97.44 200 ARG A C 1
ATOM 1606 O O . ARG A 1 200 ? -3.950 3.777 20.726 1.00 97.44 200 ARG A O 1
ATOM 1613 N N . PHE A 1 201 ? -5.146 3.963 22.620 1.00 98.19 201 PHE A N 1
ATOM 1614 C CA . PHE A 1 201 ? -5.245 5.422 22.584 1.00 98.19 201 PHE A CA 1
ATOM 1615 C C . PHE A 1 201 ? -3.928 6.120 22.926 1.00 98.19 201 PHE A C 1
ATOM 1617 O O . PHE A 1 201 ? -3.624 7.132 22.300 1.00 98.19 201 PHE A O 1
ATOM 1624 N N . ALA A 1 202 ? -3.109 5.570 23.827 1.00 98.44 202 ALA A N 1
ATOM 1625 C CA . ALA A 1 202 ? -1.776 6.104 24.101 1.00 98.44 202 ALA A CA 1
ATOM 1626 C C . ALA A 1 202 ? -0.882 6.063 22.849 1.00 98.44 202 ALA A C 1
ATOM 1628 O O . ALA A 1 202 ? -0.354 7.096 22.436 1.00 98.44 202 ALA A O 1
ATOM 1629 N N . MET A 1 203 ? -0.795 4.906 22.181 1.00 98.56 203 MET A N 1
ATOM 1630 C CA . MET A 1 203 ? -0.054 4.773 20.917 1.00 98.56 203 MET A CA 1
ATOM 1631 C C . MET A 1 203 ? -0.648 5.656 19.811 1.00 98.56 203 MET A C 1
ATOM 1633 O O . MET A 1 203 ? 0.087 6.277 19.043 1.00 98.56 203 MET A O 1
ATOM 1637 N N . GLY A 1 204 ? -1.981 5.748 19.745 1.00 98.25 204 GLY A N 1
ATOM 1638 C CA . GLY A 1 204 ? -2.685 6.647 18.832 1.00 98.25 204 GLY A CA 1
ATOM 1639 C C . GLY A 1 204 ? -2.292 8.111 19.010 1.00 98.25 204 GLY A C 1
ATOM 1640 O O . GLY A 1 204 ? -2.040 8.802 18.019 1.00 98.25 204 GLY A O 1
ATOM 1641 N N . ASN A 1 205 ? -2.180 8.564 20.261 1.00 98.44 205 ASN A N 1
ATOM 1642 C CA . ASN A 1 205 ? -1.748 9.916 20.589 1.00 98.44 205 ASN A CA 1
ATOM 1643 C C . ASN A 1 205 ? -0.309 10.170 20.143 1.00 98.44 205 ASN A C 1
ATOM 1645 O O . ASN A 1 205 ? -0.054 11.136 19.429 1.00 98.44 205 ASN A O 1
ATOM 1649 N N . GLU A 1 206 ? 0.613 9.283 20.526 1.00 98.12 206 GLU A N 1
ATOM 1650 C CA . GLU A 1 206 ? 2.038 9.401 20.199 1.00 98.12 206 GLU A CA 1
ATOM 1651 C C . GLU A 1 206 ? 2.254 9.499 18.685 1.00 98.12 206 GLU A C 1
ATOM 1653 O O . GLU A 1 206 ? 2.894 10.433 18.201 1.00 98.12 206 GLU A O 1
ATOM 1658 N N . LEU A 1 207 ? 1.657 8.585 17.916 1.00 98.12 207 LEU A N 1
ATOM 1659 C CA . LEU A 1 207 ? 1.752 8.594 16.457 1.00 98.12 207 LEU A CA 1
ATOM 1660 C C . LEU A 1 207 ? 1.130 9.860 15.853 1.00 98.12 207 LEU A C 1
ATOM 1662 O O . LEU A 1 207 ? 1.732 10.488 14.981 1.00 98.12 207 LEU A O 1
ATOM 1666 N N . SER A 1 208 ? -0.060 10.252 16.315 1.00 97.88 208 SER A N 1
ATOM 1667 C CA . SER A 1 208 ? -0.773 11.427 15.800 1.00 97.88 208 SER A CA 1
ATOM 1668 C C . SER A 1 208 ? 0.002 12.720 16.046 1.00 97.88 208 SER A C 1
ATOM 1670 O O . SER A 1 208 ? 0.147 13.533 15.131 1.00 97.88 208 SER A O 1
ATOM 1672 N N . GLU A 1 209 ? 0.560 12.903 17.245 1.00 96.81 209 GLU A N 1
ATOM 1673 C CA . GLU A 1 209 ? 1.395 14.059 17.572 1.00 96.81 209 GLU A CA 1
ATOM 1674 C C . GLU A 1 209 ? 2.649 14.119 16.697 1.00 96.81 209 GLU A C 1
ATOM 1676 O O . GLU A 1 209 ? 2.976 15.183 16.164 1.00 96.81 209 GLU A O 1
ATOM 1681 N N . GLN A 1 210 ? 3.335 12.989 16.494 1.00 96.44 210 GLN A N 1
ATOM 1682 C CA . GLN A 1 210 ? 4.543 12.962 15.668 1.00 96.44 210 GLN A CA 1
ATOM 1683 C C . GLN A 1 210 ? 4.240 13.228 14.192 1.00 96.44 210 GLN A C 1
ATOM 1685 O O . GLN A 1 210 ? 4.951 14.013 13.558 1.00 96.44 210 GLN A O 1
ATOM 1690 N N . ILE A 1 211 ? 3.160 12.657 13.646 1.00 95.62 211 ILE A N 1
ATOM 1691 C CA . ILE A 1 211 ? 2.724 12.932 12.270 1.00 95.62 211 ILE A CA 1
ATOM 1692 C C . ILE A 1 211 ? 2.415 14.421 12.098 1.00 95.62 211 ILE A C 1
ATOM 1694 O O . ILE A 1 211 ? 2.902 15.037 11.150 1.00 95.62 211 ILE A O 1
ATOM 1698 N N . LEU A 1 212 ? 1.660 15.024 13.021 1.00 95.62 212 LEU A N 1
ATOM 1699 C CA . LEU A 1 212 ? 1.301 16.443 12.951 1.00 95.62 212 LEU A CA 1
ATOM 1700 C C . LEU A 1 212 ? 2.494 17.374 13.178 1.00 95.62 212 LEU A C 1
ATOM 1702 O O . LEU A 1 212 ? 2.539 18.460 12.606 1.00 95.62 212 LEU A O 1
ATOM 1706 N N . LYS A 1 213 ? 3.482 16.963 13.973 1.00 94.62 213 LYS A N 1
ATOM 1707 C CA . LYS A 1 213 ? 4.731 17.710 14.149 1.00 94.62 213 LYS A CA 1
ATOM 1708 C C . LYS A 1 213 ? 5.577 17.712 12.876 1.00 94.62 213 LYS A C 1
ATOM 1710 O O . LYS A 1 213 ? 6.169 18.734 12.535 1.00 94.62 213 LYS A O 1
ATOM 1715 N N . LEU A 1 214 ? 5.659 16.572 12.192 1.00 93.12 214 LEU A N 1
ATOM 1716 C CA . LEU A 1 214 ? 6.453 16.400 10.973 1.00 93.12 214 LEU A CA 1
ATOM 1717 C C . LEU A 1 214 ? 5.754 16.954 9.725 1.00 93.12 214 LEU A C 1
ATOM 1719 O O . LEU A 1 214 ? 6.425 17.419 8.807 1.00 93.12 214 LEU A O 1
ATOM 1723 N N . ASN A 1 215 ? 4.424 16.902 9.683 1.00 93.06 215 ASN A N 1
ATOM 1724 C CA . ASN A 1 215 ? 3.604 17.454 8.613 1.00 93.06 215 ASN A CA 1
ATOM 1725 C C . ASN A 1 215 ? 2.438 18.265 9.209 1.00 93.06 215 ASN A C 1
ATOM 1727 O O . ASN A 1 215 ? 1.331 17.733 9.335 1.00 93.06 215 ASN A O 1
ATOM 1731 N N . PRO A 1 216 ? 2.668 19.533 9.602 1.00 94.56 216 PRO A N 1
ATOM 1732 C CA . PRO A 1 216 ? 1.659 20.356 10.262 1.00 94.56 216 PRO A CA 1
ATOM 1733 C C . PRO A 1 216 ? 0.522 20.776 9.316 1.00 94.56 216 PRO A C 1
ATOM 1735 O O . PRO A 1 216 ? 0.773 21.038 8.132 1.00 94.56 216 PRO A O 1
ATOM 1738 N N . PRO A 1 217 ? -0.723 20.936 9.814 1.00 93.56 217 PRO A N 1
ATOM 1739 C CA . PRO A 1 217 ? -1.875 21.287 8.978 1.00 93.56 217 PRO A CA 1
ATOM 1740 C C . PRO A 1 217 ? -1.702 22.592 8.203 1.00 93.56 217 PRO A C 1
ATOM 1742 O O . PRO A 1 217 ? -2.137 22.675 7.058 1.00 93.56 217 PRO A O 1
ATOM 1745 N N . GLN A 1 218 ? -0.996 23.565 8.782 1.00 90.25 218 GLN A N 1
ATOM 1746 C CA . GLN A 1 218 ? -0.740 24.872 8.171 1.00 90.25 218 GLN A CA 1
ATOM 1747 C C . GLN A 1 218 ? 0.402 24.857 7.141 1.00 90.25 218 GLN A C 1
ATOM 1749 O O . GLN A 1 218 ? 0.546 25.817 6.390 1.00 90.25 218 GLN A O 1
ATOM 1754 N N . GLY A 1 219 ? 1.223 23.801 7.112 1.00 86.31 219 GLY A N 1
ATOM 1755 C CA . GLY A 1 219 ? 2.324 23.666 6.155 1.00 86.31 219 GLY A CA 1
ATOM 1756 C C . GLY A 1 219 ? 1.865 23.256 4.752 1.00 86.31 219 GLY A C 1
ATOM 1757 O O . GLY A 1 219 ? 0.705 22.920 4.528 1.00 86.31 219 GLY A O 1
ATOM 1758 N N . ASP A 1 220 ? 2.798 23.202 3.814 1.00 80.44 220 ASP A N 1
ATOM 1759 C CA . ASP A 1 220 ? 2.635 22.670 2.453 1.00 80.44 220 ASP A CA 1
ATOM 1760 C C . ASP A 1 220 ? 3.132 21.216 2.328 1.00 80.44 220 ASP A C 1
ATOM 1762 O O . ASP A 1 220 ? 3.371 20.714 1.232 1.00 80.44 220 ASP A O 1
ATOM 1766 N N . GLY A 1 221 ? 3.296 20.527 3.464 1.00 80.38 221 GLY A N 1
ATOM 1767 C CA . GLY A 1 221 ? 3.840 19.175 3.501 1.00 80.38 221 GLY A CA 1
ATOM 1768 C C . GLY A 1 221 ? 3.023 18.182 2.659 1.00 80.38 221 GLY A C 1
ATOM 1769 O O . GLY A 1 221 ? 1.793 18.285 2.578 1.00 80.38 221 GLY A O 1
ATOM 1770 N N . PRO A 1 222 ? 3.691 17.200 2.031 1.00 82.62 222 PRO A N 1
ATOM 1771 C CA . PRO A 1 222 ? 3.087 16.377 0.993 1.00 82.62 222 PRO A CA 1
ATOM 1772 C C . PRO A 1 222 ? 2.075 15.373 1.565 1.00 82.62 222 PRO A C 1
ATOM 1774 O O . PRO A 1 222 ? 2.092 15.047 2.750 1.00 82.62 222 PRO A O 1
ATOM 1777 N N . LEU A 1 223 ? 1.217 14.833 0.694 1.00 85.50 223 LEU A N 1
ATOM 1778 C CA . LEU A 1 223 ? 0.385 13.645 0.953 1.00 85.50 223 LEU A CA 1
ATOM 1779 C C . LEU A 1 223 ? -0.536 13.714 2.193 1.00 85.50 223 LEU A C 1
ATOM 1781 O O . LEU A 1 223 ? -0.897 12.671 2.747 1.00 85.50 223 LEU A O 1
ATOM 1785 N N . LYS A 1 224 ? -0.978 14.907 2.615 1.00 91.75 224 LYS A N 1
ATOM 1786 C CA . LYS A 1 224 ? -1.921 15.063 3.746 1.00 91.75 224 LYS A CA 1
ATOM 1787 C C . LYS A 1 224 ? -3.206 14.257 3.552 1.00 91.75 224 LYS A C 1
ATOM 1789 O O . LYS A 1 224 ? -3.654 13.608 4.493 1.00 91.75 224 LYS A O 1
ATOM 1794 N N . PHE A 1 225 ? -3.712 14.192 2.318 1.00 89.44 225 PHE A N 1
ATOM 1795 C CA . PHE A 1 225 ? -4.839 13.342 1.912 1.00 89.44 225 PHE A CA 1
ATOM 1796 C C . PHE A 1 225 ? -4.696 11.862 2.288 1.00 89.44 225 PHE A C 1
ATOM 1798 O O . PHE A 1 225 ? -5.696 11.172 2.453 1.00 89.44 225 PHE A O 1
ATOM 1805 N N . ARG A 1 226 ? -3.464 11.362 2.437 1.00 87.25 226 ARG A N 1
ATOM 1806 C CA . ARG A 1 226 ? -3.183 9.978 2.826 1.00 87.25 226 ARG A CA 1
ATOM 1807 C C . ARG A 1 226 ? -2.933 9.838 4.323 1.00 87.25 226 ARG A C 1
ATOM 1809 O O . ARG A 1 226 ? -3.356 8.855 4.920 1.00 87.25 226 ARG A O 1
ATOM 1816 N N . TRP A 1 227 ? -2.194 10.770 4.917 1.00 90.38 227 TRP A N 1
ATOM 1817 C CA . TRP A 1 227 ? -1.705 10.617 6.291 1.00 90.38 227 TRP A CA 1
ATOM 1818 C C . TRP A 1 227 ? -2.725 11.049 7.340 1.00 90.38 227 TRP A C 1
ATOM 1820 O O . TRP A 1 227 ? -2.721 10.510 8.440 1.00 90.38 227 TRP A O 1
ATOM 1830 N N . TYR A 1 228 ? -3.606 11.995 7.013 1.00 95.56 228 TYR A N 1
ATOM 1831 C CA . TYR A 1 228 ? -4.528 12.566 7.996 1.00 95.56 228 TYR A CA 1
ATOM 1832 C C . TYR A 1 228 ? -5.786 11.730 8.220 1.00 95.56 228 TYR A C 1
ATOM 1834 O O . TYR A 1 228 ? -6.431 11.929 9.240 1.00 95.56 228 TYR A O 1
ATOM 1842 N N . ILE A 1 229 ? -6.118 10.776 7.342 1.00 93.06 229 ILE A N 1
ATOM 1843 C CA . ILE A 1 229 ? -7.286 9.896 7.526 1.00 93.06 229 ILE A CA 1
ATOM 1844 C C . ILE A 1 229 ? -7.229 9.164 8.879 1.00 93.06 229 ILE A C 1
ATOM 1846 O O . ILE A 1 229 ? -8.120 9.385 9.702 1.00 93.06 229 ILE A O 1
ATOM 1850 N N . PRO A 1 230 ? -6.195 8.351 9.175 1.00 95.31 230 PRO A N 1
ATOM 1851 C CA . PRO A 1 230 ? -6.156 7.640 10.449 1.00 95.31 230 PRO A CA 1
ATOM 1852 C C . PRO A 1 230 ? -5.891 8.551 11.654 1.00 95.31 230 PRO A C 1
ATOM 1854 O O . PRO A 1 230 ? -6.353 8.255 12.751 1.00 95.31 230 PRO A O 1
ATOM 1857 N N . VAL A 1 231 ? -5.209 9.687 11.462 1.00 97.94 231 VAL A N 1
ATOM 1858 C CA . VAL A 1 231 ? -5.022 10.697 12.522 1.00 97.94 231 VAL A CA 1
ATOM 1859 C C . VAL A 1 231 ? -6.365 11.318 12.911 1.00 97.94 231 VAL A C 1
ATOM 1861 O O . VAL A 1 231 ? -6.686 11.441 14.090 1.00 97.94 231 VAL A O 1
ATOM 1864 N N . ALA A 1 232 ? -7.183 11.686 11.926 1.00 98.06 232 ALA A N 1
ATOM 1865 C CA . ALA A 1 232 ? -8.512 12.224 12.164 1.00 98.06 232 ALA A CA 1
ATOM 1866 C C . ALA A 1 232 ? -9.426 11.183 12.819 1.00 98.06 232 ALA A C 1
ATOM 1868 O O . ALA A 1 232 ? -10.183 11.529 13.718 1.00 98.06 232 ALA A O 1
ATOM 1869 N N . GLN A 1 233 ? -9.320 9.914 12.424 1.00 97.44 233 GLN A N 1
ATOM 1870 C CA . GLN A 1 233 ? -10.070 8.824 13.048 1.00 97.44 233 GLN A CA 1
ATOM 1871 C C . GLN A 1 233 ? -9.696 8.636 14.528 1.00 97.44 233 GLN A C 1
ATOM 1873 O O . GLN A 1 233 ? -10.590 8.495 15.361 1.00 97.44 233 GLN A O 1
ATOM 1878 N N . TYR A 1 234 ? -8.409 8.742 14.885 1.00 98.25 234 TYR A N 1
ATOM 1879 C CA . TYR A 1 234 ? -7.980 8.803 16.288 1.00 98.25 234 TYR A CA 1
ATOM 1880 C C . TYR A 1 234 ? -8.623 9.985 17.038 1.00 98.25 234 TYR A C 1
ATOM 1882 O O . TYR A 1 234 ? -9.189 9.805 18.120 1.00 98.25 234 TYR A O 1
ATOM 1890 N N . TYR A 1 235 ? -8.585 11.198 16.473 1.00 98.50 235 TYR A N 1
ATOM 1891 C CA . TYR A 1 235 ? -9.199 12.370 17.114 1.00 98.50 235 TYR A CA 1
ATOM 1892 C C . TYR A 1 235 ? -10.720 12.241 17.242 1.00 98.50 235 TYR A C 1
ATOM 1894 O O . TYR A 1 235 ? -11.290 12.650 18.251 1.00 98.50 235 TYR A O 1
ATOM 1902 N N . TYR A 1 236 ? -11.376 11.625 16.262 1.00 97.50 236 TYR A N 1
ATOM 1903 C CA . TYR A 1 236 ? -12.809 11.377 16.300 1.00 97.50 236 TYR A CA 1
ATOM 1904 C C . TYR A 1 236 ? -13.176 10.397 17.420 1.00 97.50 236 TYR A C 1
ATOM 1906 O O . TYR A 1 236 ? -14.038 10.706 18.245 1.00 97.50 236 TYR A O 1
ATOM 1914 N N . GLU A 1 237 ? -12.495 9.249 17.498 1.00 96.31 237 GLU A N 1
ATOM 1915 C CA . GLU A 1 237 ? -12.744 8.241 18.537 1.00 96.31 237 GLU A CA 1
ATOM 1916 C C . GLU A 1 237 ? -12.341 8.708 19.943 1.00 96.31 237 GLU A C 1
ATOM 1918 O O . GLU A 1 237 ? -12.959 8.290 20.918 1.00 96.31 237 GLU A O 1
ATOM 1923 N N . SER A 1 238 ? -11.363 9.613 20.066 1.00 96.81 238 SER A N 1
ATOM 1924 C CA . SER A 1 238 ? -10.979 10.225 21.355 1.00 96.81 238 SER A CA 1
ATOM 1925 C C . SER A 1 238 ? -11.910 11.362 21.788 1.00 96.81 238 SER A C 1
ATOM 1927 O O . SER A 1 238 ? -11.721 11.953 22.851 1.00 96.81 238 SER A O 1
ATOM 1929 N N . GLY A 1 239 ? -12.935 11.669 20.986 1.00 96.62 239 GLY A N 1
ATOM 1930 C CA . GLY A 1 239 ? -13.954 12.671 21.289 1.00 96.62 239 GLY A CA 1
ATOM 1931 C C . GLY A 1 239 ? -13.613 14.091 20.831 1.00 96.62 239 GLY A C 1
ATOM 1932 O O . GLY A 1 239 ? -14.441 14.988 20.983 1.00 96.62 239 GLY A O 1
ATOM 1933 N N . ASN A 1 240 ? -12.450 14.315 20.217 1.00 97.69 240 ASN A N 1
ATOM 1934 C CA . ASN A 1 240 ? -12.067 15.602 19.641 1.00 97.69 240 ASN A CA 1
ATOM 1935 C C . ASN A 1 240 ? -12.544 15.724 18.183 1.00 97.69 240 ASN A C 1
ATOM 1937 O O . ASN A 1 240 ? -11.760 15.728 17.228 1.00 97.69 240 ASN A O 1
ATOM 1941 N N . LYS A 1 241 ? -13.867 15.808 18.018 1.00 97.12 241 LYS A N 1
ATOM 1942 C CA . LYS A 1 241 ? -14.517 15.859 16.701 1.00 97.12 241 LYS A CA 1
ATOM 1943 C C . LYS A 1 241 ? -14.087 17.065 15.869 1.00 97.12 241 LYS A C 1
ATOM 1945 O O . LYS A 1 241 ? -13.841 16.902 14.678 1.00 97.12 241 LYS A O 1
ATOM 1950 N N . ASP A 1 242 ? -13.938 18.234 16.488 1.00 98.00 242 ASP A N 1
ATOM 1951 C CA . ASP A 1 242 ? -13.530 19.458 15.787 1.00 98.00 242 ASP A CA 1
ATOM 1952 C C . ASP A 1 242 ? -12.156 19.283 15.133 1.00 98.00 242 ASP A C 1
ATOM 1954 O O . ASP A 1 242 ? -11.967 19.610 13.961 1.00 98.00 242 ASP A O 1
ATOM 1958 N N . ARG A 1 243 ? -11.207 18.675 15.858 1.00 97.88 243 ARG A N 1
ATOM 1959 C CA . ARG A 1 243 ? -9.876 18.386 15.320 1.00 97.88 243 ARG A CA 1
ATOM 1960 C C . ARG A 1 243 ? -9.913 17.338 14.211 1.00 97.88 243 ARG A C 1
ATOM 1962 O O . ARG A 1 243 ? -9.169 17.460 13.240 1.00 97.88 243 ARG A O 1
ATOM 1969 N N . ALA A 1 244 ? -10.758 16.318 14.340 1.00 98.19 244 ALA A N 1
ATOM 1970 C CA . ALA A 1 244 ? -10.938 15.318 13.292 1.00 98.19 244 ALA A CA 1
ATOM 1971 C C . ALA A 1 244 ? -11.463 15.948 11.992 1.00 98.19 244 ALA A C 1
ATOM 1973 O O . ALA A 1 244 ? -10.916 15.685 10.922 1.00 98.19 244 ALA A O 1
ATOM 1974 N N . ILE A 1 245 ? -12.476 16.815 12.094 1.00 98.12 245 ILE A N 1
ATOM 1975 C CA . ILE A 1 245 ? -13.062 17.536 10.956 1.00 98.12 245 ILE A CA 1
ATOM 1976 C C . ILE A 1 245 ? -12.016 18.443 10.299 1.00 98.12 245 ILE A C 1
ATOM 1978 O O . ILE A 1 245 ? -11.785 18.305 9.099 1.00 98.12 245 ILE A O 1
ATOM 1982 N N . GLU A 1 246 ? -11.314 19.278 11.076 1.00 97.69 246 GLU A N 1
ATOM 1983 C CA . GLU A 1 246 ? -10.254 20.165 10.566 1.00 97.69 246 GLU A CA 1
ATOM 1984 C C . GLU A 1 246 ? -9.219 19.387 9.738 1.00 97.69 246 GLU A C 1
ATOM 1986 O O . GLU A 1 246 ? -8.840 19.790 8.637 1.00 97.69 246 GLU A O 1
ATOM 1991 N N . LEU A 1 247 ? -8.757 18.244 10.253 1.00 97.94 247 LEU A N 1
ATOM 1992 C CA . LEU A 1 247 ? -7.755 17.430 9.572 1.00 97.94 247 LEU A CA 1
ATOM 1993 C C . LEU A 1 247 ? -8.285 16.832 8.267 1.00 97.94 247 LEU A C 1
ATOM 1995 O O . LEU A 1 247 ? -7.562 16.830 7.271 1.00 97.94 247 LEU A O 1
ATOM 1999 N N . ILE A 1 248 ? -9.532 16.360 8.233 1.00 97.56 248 ILE A N 1
ATOM 2000 C CA . ILE A 1 248 ? -10.130 15.856 6.992 1.00 97.56 248 ILE A CA 1
ATOM 2001 C C . ILE A 1 248 ? -10.317 16.979 5.967 1.00 97.56 248 ILE A C 1
ATOM 2003 O O . ILE A 1 248 ? -10.000 16.782 4.796 1.00 97.56 248 ILE A O 1
ATOM 2007 N N . GLU A 1 249 ? -10.745 18.171 6.377 1.00 96.19 249 GLU A N 1
ATOM 2008 C CA . GLU A 1 249 ? -10.871 19.323 5.474 1.00 96.19 249 GLU A CA 1
ATOM 2009 C C . GLU A 1 249 ? -9.517 19.729 4.875 1.00 96.19 249 GLU A C 1
ATOM 2011 O O . GLU A 1 249 ? -9.392 19.939 3.665 1.00 96.19 249 GLU A O 1
ATOM 2016 N N . VAL A 1 250 ? -8.465 19.771 5.700 1.00 95.81 250 VAL A N 1
ATOM 2017 C CA . VAL A 1 250 ? -7.092 20.032 5.242 1.00 95.81 250 VAL A CA 1
ATOM 2018 C C . VAL A 1 250 ? -6.620 18.947 4.269 1.00 95.81 250 VAL A C 1
ATOM 2020 O O . VAL A 1 250 ? -5.976 19.245 3.259 1.00 95.81 250 VAL A O 1
ATOM 2023 N N . ALA A 1 251 ? -6.950 17.688 4.547 1.00 95.00 251 ALA A N 1
ATOM 2024 C CA . ALA A 1 251 ? -6.620 16.553 3.702 1.00 95.00 251 ALA A CA 1
ATOM 2025 C C . ALA A 1 251 ? -7.324 16.630 2.335 1.00 95.00 251 ALA A C 1
ATOM 2027 O O . ALA A 1 251 ? -6.660 16.465 1.310 1.00 95.00 251 ALA A O 1
ATOM 2028 N N . ILE A 1 252 ? -8.617 16.970 2.299 1.00 94.19 252 ILE A N 1
ATOM 2029 C CA . ILE A 1 252 ? -9.382 17.199 1.062 1.00 94.19 252 ILE A CA 1
ATOM 2030 C C . ILE A 1 252 ? -8.750 18.332 0.253 1.00 94.19 252 ILE A C 1
ATOM 2032 O O . ILE A 1 252 ? -8.422 18.139 -0.916 1.00 94.19 252 ILE A O 1
ATOM 2036 N N . LYS A 1 253 ? -8.478 19.480 0.886 1.00 91.56 253 LYS A N 1
ATOM 2037 C CA . LYS A 1 253 ? -7.853 20.633 0.223 1.00 91.56 253 LYS A CA 1
ATOM 2038 C C . LYS A 1 253 ? -6.482 20.299 -0.371 1.00 91.56 253 LYS A C 1
ATOM 2040 O O . LYS A 1 253 ? -6.114 20.826 -1.417 1.00 91.56 253 LYS A O 1
ATOM 2045 N N . SER A 1 254 ? -5.721 19.404 0.263 1.00 90.81 254 SER A N 1
ATOM 2046 C CA . SER A 1 254 ? -4.412 18.987 -0.256 1.00 90.81 254 SER A CA 1
ATOM 2047 C C . SER A 1 254 ? -4.483 18.228 -1.591 1.00 90.81 254 SER A C 1
ATOM 2049 O O . SER A 1 254 ? -3.480 18.170 -2.299 1.00 90.81 254 SER A O 1
ATOM 2051 N N . LEU A 1 255 ? -5.652 17.690 -1.971 1.00 88.25 255 LEU A N 1
ATOM 2052 C CA . LEU A 1 255 ? -5.879 17.074 -3.287 1.00 88.25 255 LEU A CA 1
ATOM 2053 C C . LEU A 1 255 ? -6.056 18.100 -4.416 1.00 88.25 255 LEU A C 1
ATOM 2055 O O . LEU A 1 255 ? -6.072 17.721 -5.588 1.00 88.25 255 LEU A O 1
ATOM 2059 N N . ASP A 1 256 ? -6.210 19.384 -4.095 1.00 82.62 256 ASP A N 1
ATOM 2060 C CA . ASP A 1 256 ? -6.331 20.461 -5.083 1.00 82.62 256 ASP A CA 1
ATOM 2061 C C . ASP A 1 256 ? -4.976 21.088 -5.444 1.00 82.62 256 ASP A C 1
ATOM 2063 O O . ASP A 1 256 ? -4.921 22.070 -6.186 1.00 82.62 256 ASP A O 1
ATOM 2067 N N . HIS A 1 257 ? -3.870 20.531 -4.936 1.00 71.25 257 HIS A N 1
ATOM 2068 C CA . HIS A 1 257 ? -2.537 20.993 -5.300 1.00 71.25 257 HIS A CA 1
ATOM 2069 C C . HIS A 1 257 ? -2.239 20.801 -6.799 1.00 71.25 257 HIS A C 1
ATOM 2071 O O . HIS A 1 257 ? -2.707 19.843 -7.410 1.00 71.25 257 HIS A O 1
ATOM 2077 N N . PRO A 1 258 ? -1.439 21.705 -7.398 1.00 58.97 258 PRO A N 1
ATOM 2078 C CA . PRO A 1 258 ? -1.276 21.820 -8.849 1.00 58.97 258 PRO A CA 1
ATOM 2079 C C . PRO A 1 258 ? -0.444 20.705 -9.501 1.00 58.97 258 PRO A C 1
ATOM 2081 O O . PRO A 1 258 ? -0.279 20.719 -10.721 1.00 58.97 258 PRO A O 1
ATOM 2084 N N . GLU A 1 259 ? 0.101 19.757 -8.732 1.00 65.81 259 GLU A N 1
ATOM 2085 C CA . GLU A 1 259 ? 0.772 18.604 -9.329 1.00 65.81 259 GLU A CA 1
ATOM 2086 C C . GLU A 1 259 ? -0.253 17.725 -10.062 1.00 65.81 259 GLU A C 1
ATOM 2088 O O . GLU A 1 259 ? -1.292 17.384 -9.492 1.00 65.81 259 GLU A O 1
ATOM 2093 N N . PRO A 1 260 ? 0.008 17.346 -11.326 1.00 68.12 260 PRO A N 1
ATOM 2094 C CA . PRO A 1 260 ? -0.946 16.583 -12.113 1.00 68.12 260 PRO A CA 1
ATOM 2095 C C . PRO A 1 260 ? -1.146 15.188 -11.508 1.00 68.12 260 PRO A C 1
ATOM 2097 O O . PRO A 1 260 ? -0.309 14.297 -11.650 1.00 68.12 260 PRO A O 1
ATOM 2100 N N . MET A 1 261 ? -2.290 14.996 -10.850 1.00 77.94 261 MET A N 1
ATOM 2101 C CA . MET A 1 261 ? -2.779 13.700 -10.395 1.00 77.94 261 MET A CA 1
ATOM 2102 C C . MET A 1 261 ? -3.876 13.217 -11.354 1.00 77.94 261 MET A C 1
ATOM 2104 O O . MET A 1 261 ? -4.811 13.974 -11.612 1.00 77.94 261 MET A O 1
ATOM 2108 N N . PRO A 1 262 ? -3.814 11.975 -11.871 1.00 82.19 262 PRO A N 1
ATOM 2109 C CA . PRO A 1 262 ? -4.892 11.428 -12.691 1.00 82.19 262 PRO A CA 1
ATOM 2110 C C . PRO A 1 262 ? -6.235 11.436 -11.948 1.00 82.19 262 PRO A C 1
ATOM 2112 O O . PRO A 1 262 ? -6.281 11.068 -10.773 1.00 82.19 262 PRO A O 1
ATOM 2115 N N . ASP A 1 263 ? -7.330 11.768 -12.637 1.00 82.06 263 ASP A N 1
ATOM 2116 C CA . ASP A 1 263 ? -8.657 11.923 -12.013 1.00 82.06 263 ASP A CA 1
ATOM 2117 C C . ASP A 1 263 ? -9.099 10.685 -11.223 1.00 82.06 263 ASP A C 1
ATOM 2119 O O . ASP A 1 263 ? -9.564 10.805 -10.093 1.00 82.06 263 ASP A O 1
ATOM 2123 N N . HIS A 1 264 ? -8.884 9.482 -11.765 1.00 82.19 264 HIS A N 1
ATOM 2124 C CA . HIS A 1 264 ? -9.218 8.229 -11.076 1.00 82.19 264 HIS A CA 1
ATOM 2125 C C . HIS A 1 264 ? -8.441 8.052 -9.759 1.00 82.19 264 HIS A C 1
ATOM 2127 O O . HIS A 1 264 ? -8.981 7.545 -8.777 1.00 82.19 264 HIS A O 1
ATOM 2133 N N . THR A 1 265 ? -7.186 8.505 -9.713 1.00 84.06 265 THR A N 1
ATOM 2134 C CA . THR A 1 265 ? -6.357 8.488 -8.503 1.00 84.06 265 THR A CA 1
ATOM 2135 C C . THR A 1 265 ? -6.855 9.517 -7.497 1.00 84.06 265 THR A C 1
ATOM 2137 O O . THR A 1 265 ? -6.972 9.207 -6.312 1.00 84.06 265 THR A O 1
ATOM 2140 N N . LYS A 1 266 ? -7.207 10.724 -7.956 1.00 85.81 266 LYS A N 1
ATOM 2141 C CA . LYS A 1 266 ? -7.783 11.762 -7.091 1.00 85.81 266 LYS A CA 1
ATOM 2142 C C . LYS A 1 266 ? -9.104 11.293 -6.478 1.00 85.81 266 LYS A C 1
ATOM 2144 O O . LYS A 1 266 ? -9.292 11.425 -5.272 1.00 85.81 266 LYS A O 1
ATOM 2149 N N . GLN A 1 267 ? -9.972 10.672 -7.276 1.00 86.44 267 GLN A N 1
ATOM 2150 C CA . GLN A 1 267 ? -11.232 10.080 -6.816 1.00 86.44 267 GLN A CA 1
ATOM 2151 C C . GLN A 1 267 ? -11.013 8.989 -5.762 1.00 86.44 267 GLN A C 1
ATOM 2153 O O . GLN A 1 267 ? -11.682 9.002 -4.731 1.00 86.44 267 GLN A O 1
ATOM 2158 N N . HIS A 1 268 ? -10.041 8.095 -5.975 1.00 88.31 268 HIS A N 1
ATOM 2159 C CA . HIS A 1 268 ? -9.714 7.025 -5.029 1.00 88.31 268 HIS A CA 1
ATOM 2160 C C . HIS A 1 268 ? -9.398 7.545 -3.615 1.00 88.31 268 HIS A C 1
ATOM 2162 O O . HIS A 1 268 ? -9.814 6.929 -2.637 1.00 88.31 268 HIS A O 1
ATOM 2168 N N . TYR A 1 269 ? -8.706 8.684 -3.497 1.00 90.06 269 TYR A N 1
ATOM 2169 C CA . TYR A 1 269 ? -8.407 9.306 -2.201 1.00 90.06 269 TYR A CA 1
ATOM 2170 C C . TYR A 1 269 ? -9.520 10.223 -1.687 1.00 90.06 269 TYR A C 1
ATOM 2172 O O . TYR A 1 269 ? -9.725 10.317 -0.478 1.00 90.06 269 TYR A O 1
ATOM 2180 N N . LEU A 1 270 ? -10.245 10.894 -2.583 1.00 92.44 270 LEU A N 1
ATOM 2181 C CA . LEU A 1 270 ? -11.291 11.839 -2.203 1.00 92.44 270 LEU A CA 1
ATOM 2182 C C . LEU A 1 270 ? -12.501 11.141 -1.570 1.00 92.44 270 LEU A C 1
ATOM 2184 O O . LEU A 1 270 ? -13.044 11.639 -0.587 1.00 92.44 270 LEU A O 1
ATOM 2188 N N . THR A 1 271 ? -12.917 9.983 -2.089 1.00 92.44 271 THR A N 1
ATOM 2189 C CA . THR A 1 271 ? -14.117 9.292 -1.591 1.00 92.44 271 THR A CA 1
ATOM 2190 C C . THR A 1 271 ? -14.017 8.900 -0.106 1.00 92.44 271 THR A C 1
ATOM 2192 O O . THR A 1 271 ? -14.937 9.247 0.636 1.00 92.44 271 THR A O 1
ATOM 2195 N N . PRO A 1 272 ? -12.934 8.257 0.385 1.00 92.69 272 PRO A N 1
ATOM 2196 C CA . PRO A 1 272 ? -12.785 7.970 1.815 1.00 92.69 272 PRO A CA 1
ATOM 2197 C C . PRO A 1 272 ? -12.754 9.224 2.696 1.00 92.69 272 PRO A C 1
ATOM 2199 O O . PRO A 1 272 ? -13.309 9.210 3.792 1.00 92.69 272 PRO A O 1
ATOM 2202 N N . LEU A 1 273 ? -12.149 10.318 2.219 1.00 95.56 273 LEU A N 1
ATOM 2203 C CA . LEU A 1 273 ? -12.108 11.591 2.946 1.00 95.56 273 LEU A CA 1
ATOM 2204 C C . LEU A 1 273 ? -13.498 12.213 3.089 1.00 95.56 273 LEU A C 1
ATOM 2206 O O . LEU A 1 273 ? -13.877 12.614 4.186 1.00 95.56 273 LEU A O 1
ATOM 2210 N N . LEU A 1 274 ? -14.279 12.247 2.006 1.00 96.00 274 LEU A N 1
ATOM 2211 C CA . LEU A 1 274 ? -15.664 12.719 2.048 1.00 96.00 274 LEU A CA 1
ATOM 2212 C C . LEU A 1 274 ? -16.530 11.835 2.943 1.00 96.00 274 LEU A C 1
ATOM 2214 O O . LEU A 1 274 ? -17.343 12.350 3.704 1.00 96.00 274 LEU A O 1
ATOM 2218 N N . GLN A 1 275 ? -16.326 10.516 2.902 1.00 95.50 275 GLN A N 1
ATOM 2219 C CA . GLN A 1 275 ? -17.043 9.604 3.785 1.00 95.50 275 GLN A CA 1
ATOM 2220 C C . GLN A 1 275 ? -16.711 9.861 5.261 1.00 95.50 275 GLN A C 1
ATOM 2222 O O . GLN A 1 275 ? -17.623 9.881 6.085 1.00 95.50 275 GLN A O 1
ATOM 2227 N N . ALA A 1 276 ? -15.435 10.078 5.597 1.00 95.56 276 ALA A N 1
ATOM 2228 C CA . ALA A 1 276 ? -15.018 10.439 6.950 1.00 95.56 276 ALA A CA 1
ATOM 2229 C C . ALA A 1 276 ? -15.642 11.773 7.383 1.00 95.56 276 ALA A C 1
ATOM 2231 O O . ALA A 1 276 ? -16.249 11.836 8.449 1.00 95.56 276 ALA A O 1
ATOM 2232 N N . LEU A 1 277 ? -15.582 12.802 6.528 1.00 97.06 277 LEU A N 1
ATOM 2233 C CA . LEU A 1 277 ? -16.177 14.109 6.811 1.00 97.06 277 LEU A CA 1
ATOM 2234 C C . LEU A 1 277 ? -17.678 13.991 7.083 1.00 97.06 277 LEU A C 1
ATOM 2236 O O . LEU A 1 277 ? -18.139 14.467 8.116 1.00 97.06 277 LEU A O 1
ATOM 2240 N N . ALA A 1 278 ? -18.413 13.295 6.211 1.00 96.75 278 ALA A N 1
ATOM 2241 C CA . ALA A 1 278 ? -19.850 13.101 6.364 1.00 96.75 278 ALA A CA 1
ATOM 2242 C C . ALA A 1 278 ? -20.202 12.341 7.651 1.00 96.75 278 ALA A C 1
ATOM 2244 O O . ALA A 1 278 ? -21.156 12.676 8.350 1.00 96.75 278 ALA A O 1
ATOM 2245 N N . ASN A 1 279 ? -19.406 11.331 8.005 1.00 94.81 279 ASN A N 1
ATOM 2246 C CA . ASN A 1 279 ? -19.602 10.576 9.240 1.00 94.81 279 ASN A CA 1
ATOM 2247 C C . ASN A 1 279 ? -19.316 11.419 10.491 1.00 94.81 279 ASN A C 1
ATOM 2249 O O . ASN A 1 279 ? -19.983 11.240 11.508 1.00 94.81 279 ASN A O 1
ATOM 2253 N N . TYR A 1 280 ? -18.332 12.320 10.438 1.00 95.31 280 TYR A N 1
ATOM 2254 C CA . TYR A 1 280 ? -17.958 13.148 11.584 1.00 95.3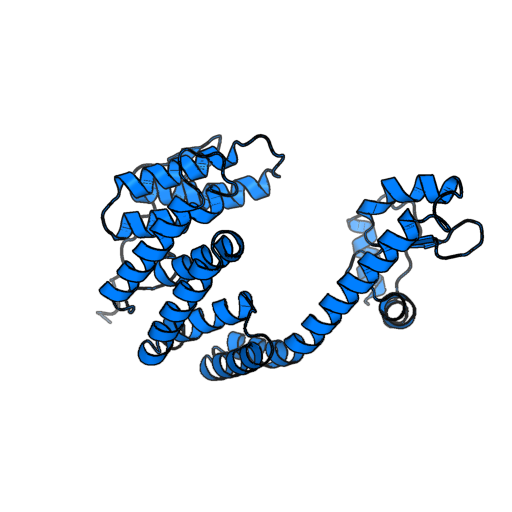1 280 TYR A CA 1
ATOM 2255 C C . TYR A 1 280 ? -18.942 14.295 11.821 1.00 95.31 280 TYR A C 1
ATOM 2257 O O . TYR A 1 280 ? -19.242 14.601 12.977 1.00 95.31 280 TYR A O 1
ATOM 2265 N N . THR A 1 281 ? -19.451 14.906 10.747 1.00 95.38 281 THR A N 1
ATOM 2266 C CA . THR A 1 281 ? -20.430 16.002 10.810 1.00 95.38 281 THR A CA 1
ATOM 2267 C C . THR A 1 281 ? -21.859 15.503 11.002 1.00 95.38 281 THR A C 1
ATOM 2269 O O . THR A 1 281 ? -22.677 16.223 11.569 1.00 95.38 281 THR A O 1
ATOM 2272 N N . GLY A 1 282 ? -22.165 14.281 10.555 1.00 93.94 282 GLY A N 1
ATOM 2273 C CA . GLY A 1 282 ? -23.535 13.770 10.472 1.00 93.94 282 GLY A CA 1
ATOM 2274 C C . GLY A 1 282 ? -24.324 14.332 9.285 1.00 93.94 282 GLY A C 1
ATOM 2275 O O . GLY A 1 282 ? -25.523 14.090 9.192 1.00 93.94 282 GLY A O 1
ATOM 2276 N N . GLU A 1 283 ? -23.661 15.040 8.369 1.00 95.25 283 GLU A N 1
ATOM 2277 C CA . GLU A 1 283 ? -24.264 15.711 7.215 1.00 95.25 283 GLU A CA 1
ATOM 2278 C C . GLU A 1 283 ? -23.597 15.255 5.909 1.00 95.25 283 GLU A C 1
ATOM 2280 O O . GLU A 1 283 ? -22.431 14.858 5.924 1.00 95.25 283 GLU A O 1
ATOM 2285 N N . PRO A 1 284 ? -24.278 15.308 4.751 1.00 95.88 284 PRO A N 1
ATOM 2286 C CA . PRO A 1 284 ? -23.640 15.021 3.470 1.00 95.88 284 PRO A CA 1
ATOM 2287 C C . PRO A 1 284 ? -22.407 15.903 3.226 1.00 95.88 284 PRO A C 1
ATOM 2289 O O . PRO A 1 284 ? -22.452 17.118 3.416 1.00 95.88 284 PRO A O 1
ATOM 2292 N N . ALA A 1 285 ? -21.319 15.295 2.757 1.00 96.19 285 ALA A N 1
ATOM 2293 C CA . ALA A 1 285 ? -20.083 15.989 2.413 1.00 96.19 285 ALA A CA 1
ATOM 2294 C C . ALA A 1 285 ? -19.866 15.964 0.899 1.00 96.19 285 ALA A C 1
ATOM 2296 O O . ALA A 1 285 ? -19.980 14.911 0.266 1.00 96.19 285 ALA A O 1
ATOM 2297 N N . CYS A 1 286 ? -19.516 17.114 0.327 1.00 93.69 286 CYS A N 1
ATOM 2298 C CA . CYS A 1 286 ? -19.255 17.266 -1.099 1.00 93.69 286 CYS A CA 1
ATOM 2299 C C . CYS A 1 286 ? -17.932 17.993 -1.340 1.00 93.69 286 CYS A C 1
ATOM 2301 O O . CYS A 1 286 ? -17.598 18.931 -0.619 1.00 93.69 286 CYS A O 1
ATOM 2303 N N . HIS A 1 287 ? -17.216 17.604 -2.392 1.00 91.88 287 HIS A N 1
ATOM 2304 C CA . HIS A 1 287 ? -16.072 18.348 -2.923 1.00 91.88 287 HIS A CA 1
ATOM 2305 C C . HIS A 1 287 ? -16.004 18.154 -4.435 1.00 91.88 287 HIS A C 1
ATOM 2307 O O . HIS A 1 287 ? -16.046 17.019 -4.916 1.00 91.88 287 HIS A O 1
ATOM 2313 N N . ALA A 1 288 ? -15.899 19.258 -5.180 1.00 85.19 288 ALA A N 1
ATOM 2314 C CA . ALA A 1 288 ? -16.127 19.277 -6.626 1.00 85.19 288 ALA A CA 1
ATOM 2315 C C . ALA A 1 288 ? -17.471 18.600 -6.986 1.00 85.19 288 ALA A C 1
ATOM 2317 O O . ALA A 1 288 ? -18.497 18.945 -6.402 1.00 85.19 288 ALA A O 1
ATOM 2318 N N . ASP A 1 289 ? -17.468 17.632 -7.905 1.00 86.44 289 ASP A N 1
ATOM 2319 C CA . ASP A 1 289 ? -18.677 16.950 -8.396 1.00 86.44 289 ASP A CA 1
ATOM 2320 C C . ASP A 1 289 ? -19.031 15.667 -7.615 1.00 86.44 289 ASP A C 1
ATOM 2322 O O . ASP A 1 289 ? -19.893 14.895 -8.036 1.00 86.44 289 ASP A O 1
ATOM 2326 N N . ILE A 1 290 ? -18.355 15.396 -6.491 1.00 88.69 290 ILE A N 1
ATOM 2327 C CA . ILE A 1 290 ? -18.544 14.170 -5.704 1.00 88.69 290 ILE A CA 1
ATOM 2328 C C . ILE A 1 290 ? -19.182 14.518 -4.369 1.00 88.69 290 ILE A C 1
ATOM 2330 O O . ILE A 1 290 ? -18.662 15.346 -3.625 1.00 88.69 290 ILE A O 1
ATOM 2334 N N . CYS A 1 291 ? -20.275 13.829 -4.048 1.00 93.25 291 CYS A N 1
ATOM 2335 C CA . CYS A 1 291 ? -20.983 13.939 -2.780 1.00 93.25 291 CYS A CA 1
ATOM 2336 C C . CYS A 1 291 ? -21.176 12.558 -2.157 1.00 93.25 291 CYS A C 1
ATOM 2338 O O . CYS A 1 291 ? -21.462 11.586 -2.858 1.00 93.25 291 CYS A O 1
ATOM 2340 N N . VAL A 1 292 ? -21.057 12.482 -0.834 1.00 95.19 292 VAL A N 1
ATOM 2341 C CA . VAL A 1 292 ? -21.250 11.259 -0.052 1.00 95.19 292 VAL A CA 1
ATOM 2342 C C . VAL A 1 292 ? -22.140 11.570 1.150 1.00 95.19 292 VAL A C 1
ATOM 2344 O O . VAL A 1 292 ? -21.986 12.606 1.795 1.00 95.19 292 VAL A O 1
ATOM 2347 N N . ALA A 1 293 ? -23.087 10.680 1.444 1.00 94.62 293 ALA A N 1
ATOM 2348 C CA . ALA A 1 293 ? -23.936 10.778 2.627 1.00 94.62 293 ALA A CA 1
ATOM 2349 C C . ALA A 1 293 ? -23.279 10.089 3.843 1.00 94.62 293 ALA A C 1
ATOM 2351 O O . ALA A 1 293 ? -22.487 9.155 3.663 1.00 94.62 293 ALA A O 1
ATOM 2352 N N . PRO A 1 294 ? -23.621 10.492 5.079 1.00 92.88 294 PRO A N 1
ATOM 2353 C CA . PRO A 1 294 ? -23.166 9.800 6.279 1.00 92.88 294 PRO A CA 1
ATOM 2354 C C . PRO A 1 294 ? -23.596 8.330 6.257 1.00 92.88 294 PRO A C 1
ATOM 2356 O O . PRO A 1 294 ? -24.742 8.006 5.935 1.00 92.88 294 PRO A O 1
ATOM 2359 N N . GLN A 1 295 ? -22.688 7.429 6.619 1.00 88.25 295 GLN A N 1
ATOM 2360 C CA . GLN A 1 295 ? -23.011 6.026 6.839 1.00 88.25 295 GLN A CA 1
ATOM 2361 C C . GLN A 1 295 ? -23.471 5.839 8.285 1.00 88.25 295 GLN A C 1
ATOM 2363 O O . GLN A 1 295 ? -22.691 5.977 9.228 1.00 88.25 295 GLN A O 1
ATOM 2368 N N . ASN A 1 296 ? -24.740 5.476 8.469 1.00 61.78 296 ASN A N 1
ATOM 2369 C CA . ASN A 1 296 ? -25.245 5.059 9.772 1.00 61.78 296 ASN A CA 1
ATOM 2370 C C . ASN A 1 296 ? -24.617 3.707 10.138 1.00 61.78 296 ASN A C 1
ATOM 2372 O O . ASN A 1 296 ? -25.072 2.668 9.662 1.00 61.78 296 ASN A O 1
ATOM 2376 N N . LYS A 1 297 ? -23.609 3.691 11.021 1.00 53.28 297 LYS A N 1
ATOM 2377 C CA . LYS A 1 297 ? -23.225 2.470 11.751 1.00 53.28 297 LYS A CA 1
ATOM 2378 C C . LYS A 1 297 ? -24.314 2.150 12.784 1.00 53.28 297 LYS A C 1
ATOM 2380 O O . LYS A 1 297 ? -24.119 2.313 13.985 1.00 53.28 297 LYS A O 1
ATOM 2385 N N . ALA A 1 298 ? -25.487 1.721 12.323 1.00 35.81 298 ALA A N 1
ATOM 2386 C CA . ALA A 1 298 ? -26.370 0.932 13.166 1.00 35.81 298 ALA A CA 1
ATOM 2387 C C . ALA A 1 298 ? -25.701 -0.438 13.311 1.00 35.81 298 ALA A C 1
ATOM 2389 O O . ALA A 1 298 ? -25.553 -1.160 12.329 1.00 35.81 298 ALA A O 1
ATOM 2390 N N . PHE A 1 299 ? -25.232 -0.766 14.516 1.00 38.25 299 PHE A N 1
ATOM 2391 C CA . PHE A 1 299 ? -24.858 -2.133 14.859 1.00 38.25 299 PHE A CA 1
ATOM 2392 C C . PHE A 1 299 ? -26.035 -3.046 14.496 1.00 38.25 299 PHE A C 1
ATOM 2394 O O . PHE A 1 299 ? -27.099 -2.943 15.108 1.00 38.25 299 PHE A O 1
ATOM 2401 N N . GLU A 1 300 ? -25.861 -3.931 13.515 1.00 33.00 300 GLU A N 1
ATOM 2402 C CA . GLU A 1 300 ? -26.779 -5.045 13.294 1.00 33.00 300 GLU A CA 1
ATOM 2403 C C . GLU A 1 300 ? -26.746 -5.941 14.538 1.00 33.00 300 GLU A C 1
ATOM 2405 O O . GLU A 1 300 ? -25.935 -6.848 14.686 1.00 33.00 300 GLU A O 1
ATOM 2410 N N . THR A 1 301 ? -27.637 -5.646 15.478 1.00 38.50 301 THR A N 1
ATOM 2411 C CA . THR A 1 301 ? -28.031 -6.545 16.560 1.00 38.50 301 THR A CA 1
ATOM 2412 C C . THR A 1 301 ? -29.530 -6.752 16.416 1.00 38.50 301 THR A C 1
ATOM 2414 O O . THR A 1 301 ? -30.306 -5.971 16.951 1.00 38.50 301 THR A O 1
ATOM 2417 N N . GLN A 1 302 ? -29.909 -7.752 15.611 1.00 29.41 302 GLN A N 1
ATOM 2418 C CA . GLN A 1 302 ? -31.227 -8.408 15.464 1.00 29.41 302 GLN A CA 1
ATOM 2419 C C . GLN A 1 302 ? -31.099 -9.301 14.207 1.00 29.41 302 GLN A C 1
ATOM 2421 O O . GLN A 1 302 ? -30.819 -8.783 13.140 1.00 29.41 302 GLN A O 1
ATOM 2426 N N . ASN A 1 303 ? -31.209 -10.632 14.188 1.00 29.73 303 ASN A N 1
ATOM 2427 C CA . ASN A 1 303 ? -31.964 -11.567 15.009 1.00 29.73 303 ASN A CA 1
ATOM 2428 C C . ASN A 1 303 ? -31.297 -12.958 14.983 1.00 29.73 303 ASN A C 1
ATOM 2430 O O . ASN A 1 303 ? -31.225 -13.593 13.936 1.00 29.73 303 ASN A O 1
ATOM 2434 N N . ALA A 1 304 ? -30.917 -13.472 16.149 1.00 33.91 304 ALA A N 1
ATOM 2435 C CA . ALA A 1 304 ? -30.884 -14.912 16.415 1.00 33.91 304 ALA A CA 1
ATOM 2436 C C . ALA A 1 304 ? -31.537 -15.163 17.781 1.00 33.91 304 ALA A C 1
ATOM 2438 O O . ALA A 1 304 ? -30.959 -15.724 18.704 1.00 33.91 304 ALA A O 1
ATOM 2439 N N . ALA A 1 305 ? -32.761 -14.665 17.917 1.00 36.19 305 ALA A N 1
ATOM 2440 C CA . ALA A 1 305 ? -33.720 -15.151 18.887 1.00 36.19 305 ALA A CA 1
ATOM 2441 C C . ALA A 1 305 ? -35.026 -15.363 18.118 1.00 36.19 305 ALA A C 1
ATOM 2443 O O . ALA A 1 305 ? -35.481 -14.454 17.428 1.00 36.19 305 ALA A O 1
ATOM 2444 N N . THR A 1 306 ? -35.600 -16.560 18.257 1.00 34.12 306 THR A N 1
ATOM 2445 C CA . THR A 1 306 ? -36.885 -17.045 17.711 1.00 34.12 306 THR A CA 1
ATOM 2446 C C . THR A 1 306 ? -36.907 -17.575 16.268 1.00 34.12 306 THR A C 1
ATOM 2448 O O . THR A 1 306 ? -37.452 -16.951 15.363 1.00 34.12 306 THR A O 1
ATOM 2451 N N . SER A 1 307 ? -36.420 -18.805 16.067 1.00 33.84 307 SER A N 1
ATOM 2452 C CA . SER A 1 307 ? -37.240 -20.014 15.791 1.00 33.84 307 SER A CA 1
ATOM 2453 C C . SER A 1 307 ? -36.341 -21.221 15.545 1.00 33.84 307 SER A C 1
ATOM 2455 O O . SER A 1 307 ? -35.396 -21.084 14.742 1.00 33.84 307 SER A O 1
#